Protein AF-A0A930ALS5-F1 (afdb_monomer)

Solvent-accessible surface area (backbone atoms only — not comparable to full-atom values): 10266 Å² total; per-residue (Å²): 134,61,68,72,41,49,46,31,27,54,23,44,47,47,52,48,48,56,40,46,76,70,71,42,51,75,45,57,48,46,14,45,55,54,40,23,50,35,64,76,69,65,53,57,64,45,41,60,67,54,50,43,52,51,41,27,66,51,41,64,49,70,87,68,53,58,69,57,52,52,56,10,53,65,70,51,72,38,56,47,83,56,98,88,28,41,32,49,47,88,79,53,71,75,78,65,56,48,55,52,37,51,52,44,51,52,38,30,52,54,46,53,49,55,51,52,48,47,52,47,54,50,23,64,73,72,73,48,83,73,50,72,67,52,51,49,51,44,44,51,35,45,47,26,61,49,61,76,41,94,65,96,42,96,45,44,65,58,46,50,53,45,58,62,69,29,72,95,39,73,70,37,55,51,52,50,54,44,34,54,43,41,72,77,76,111

Mean predicted aligned error: 9.51 Å

Foldseek 3Di:
DDLLLLLLQLLLLLQLVVCVVVVDDPLLSLLLVLLLLCLVVVPFKDALVRSQVSCCSRHVPPDDDSVSSVSSVVVNVQWDDDPRITGGNPPSNPDDSVVSNVSSVVSSVLSVVLLVVLQVQVCVVVVHHDDPVRSSLSSVLLSCVLLVHDDPGPCVVSSVVSLVVCPPHPSNVVSVSSSVSNVVPD

Sequence (186 aa):
MDVKQETQKIAAVVLFKDLHAKQMDVYDVLAAFISGVIVKKGIIRFTTVDMGKNLEEFFGFDSIPQNVIKNAIKRTDITYYKDGYYNVKRDSVSCESSSIGYSLEEEIAKNDKIINNACRFIEEKWGEKLTATEREEITRSFCSFLLDSKCESKYIAEVASYIISLEGTEDQKRIEEITEGVYQYA

Radius of gyration: 18.26 Å; Cα contacts (8 Å, |Δi|>4): 194; chains: 1; bounding box: 46×31×52 Å

Nearest PDB structures (foldseek):
  5zuz-assembly1_A  TM=6.438E-01  e=3.808E-01  Bacillus subtilis subsp. subtilis str. 168
  4mxa-assembly1_A  TM=2.263E-01  e=1.121E+00  Neospora caninum Liverpool
  1sqg-assembly1_A  TM=2.474E-01  e=6.241E+00  Escherichia coli

pLDDT: mean 78.99, std 12.52, range [43.34, 95.69]

Structure (mmCIF, N/CA/C/O backbone):
data_AF-A0A930ALS5-F1
#
_entry.id   AF-A0A930ALS5-F1
#
loop_
_atom_site.group_PDB
_atom_site.id
_atom_site.type_symbol
_atom_site.label_atom_id
_atom_site.label_alt_id
_atom_site.label_comp_id
_atom_site.label_asym_id
_atom_site.label_entity_id
_atom_site.label_seq_id
_atom_site.pdbx_PDB_ins_code
_atom_site.Cartn_x
_atom_site.Cartn_y
_atom_site.Cartn_z
_atom_site.occupancy
_atom_site.B_iso_or_equiv
_atom_site.auth_seq_id
_atom_site.auth_comp_id
_atom_site.auth_asym_id
_atom_site.auth_atom_id
_atom_site.pdbx_PDB_model_num
ATOM 1 N N . MET A 1 1 ? -9.846 -10.602 -2.015 1.00 47.22 1 MET A N 1
ATOM 2 C CA . MET A 1 1 ? -8.743 -9.623 -2.016 1.00 47.22 1 MET A CA 1
ATOM 3 C C . MET A 1 1 ? -8.038 -9.767 -0.678 1.00 47.22 1 MET A C 1
ATOM 5 O O . MET A 1 1 ? -8.737 -9.927 0.317 1.00 47.22 1 MET A O 1
ATOM 9 N N . ASP A 1 2 ? -6.711 -9.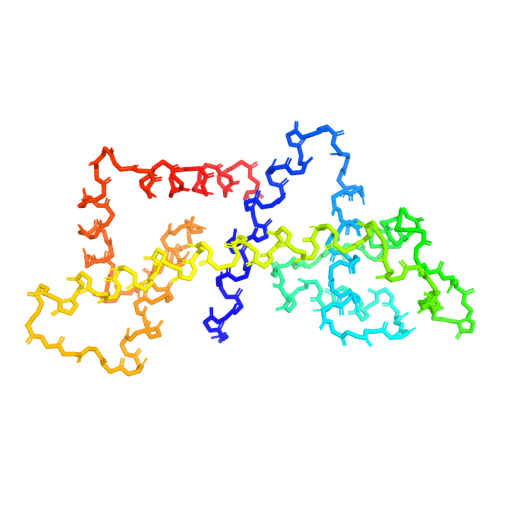871 -0.666 1.00 59.97 2 ASP A N 1
ATOM 10 C CA . ASP A 1 2 ? -5.930 -10.061 0.566 1.00 59.97 2 ASP A CA 1
ATOM 11 C C . ASP A 1 2 ? -5.840 -8.721 1.318 1.00 59.97 2 ASP A C 1
ATOM 13 O O . ASP A 1 2 ? -5.572 -7.693 0.699 1.00 59.97 2 ASP A O 1
ATOM 17 N N . VAL A 1 3 ? -6.059 -8.716 2.636 1.00 62.19 3 VAL A N 1
ATOM 18 C CA . VAL A 1 3 ? -5.981 -7.519 3.497 1.00 62.19 3 VAL A CA 1
ATOM 19 C C . VAL A 1 3 ? -4.638 -6.802 3.336 1.00 62.19 3 VAL A C 1
ATOM 21 O O . VAL A 1 3 ? -4.565 -5.574 3.331 1.00 62.19 3 VAL A O 1
ATOM 24 N N . LYS A 1 4 ? -3.575 -7.573 3.102 1.00 65.94 4 LYS A N 1
ATOM 25 C CA . LYS A 1 4 ? -2.237 -7.047 2.837 1.00 65.94 4 LYS A CA 1
ATOM 26 C C . LYS A 1 4 ? -2.160 -6.200 1.563 1.00 65.94 4 LYS A C 1
ATOM 28 O O . LYS A 1 4 ? -1.373 -5.263 1.503 1.00 65.94 4 LYS A O 1
ATOM 33 N N . GLN A 1 5 ? -2.965 -6.510 0.547 1.00 67.56 5 GLN A N 1
ATOM 34 C CA . GLN A 1 5 ? -3.015 -5.727 -0.691 1.00 67.56 5 GLN A CA 1
ATOM 35 C C . GLN A 1 5 ? -3.707 -4.379 -0.467 1.00 67.56 5 GLN A C 1
ATOM 37 O O . GLN A 1 5 ? -3.348 -3.392 -1.098 1.00 67.56 5 GLN A O 1
ATOM 42 N N . GLU A 1 6 ? -4.678 -4.300 0.441 1.00 69.38 6 GLU A N 1
ATOM 43 C CA . GLU A 1 6 ? -5.389 -3.050 0.728 1.00 69.38 6 GLU A CA 1
ATOM 44 C C . GLU A 1 6 ? -4.518 -2.051 1.493 1.00 69.38 6 GLU A C 1
ATOM 46 O O . GLU A 1 6 ? -4.475 -0.873 1.136 1.00 69.38 6 GLU A O 1
ATOM 51 N N . THR A 1 7 ? -3.744 -2.513 2.479 1.00 67.38 7 THR A N 1
ATOM 52 C CA . THR A 1 7 ? -2.810 -1.638 3.208 1.00 67.38 7 THR A CA 1
ATOM 53 C C . THR A 1 7 ? -1.661 -1.154 2.322 1.00 67.38 7 THR A C 1
ATOM 55 O O . THR A 1 7 ? -1.216 -0.007 2.448 1.00 67.38 7 THR A O 1
ATOM 58 N N . GLN A 1 8 ? -1.240 -1.983 1.360 1.00 72.38 8 GLN A N 1
ATOM 59 C CA . GLN A 1 8 ? -0.273 -1.620 0.323 1.00 72.38 8 GLN A CA 1
ATOM 60 C C . GLN A 1 8 ? -0.805 -0.564 -0.649 1.00 72.38 8 GLN A C 1
ATOM 62 O O . GLN A 1 8 ? -0.063 0.357 -0.990 1.00 72.38 8 GLN A O 1
ATOM 67 N N . LYS A 1 9 ? -2.078 -0.644 -1.057 1.00 72.44 9 LYS A N 1
ATOM 68 C CA . LYS A 1 9 ? -2.714 0.382 -1.903 1.00 72.44 9 LYS A CA 1
ATOM 69 C C . LYS A 1 9 ? -2.683 1.753 -1.233 1.00 72.44 9 LYS A C 1
ATOM 71 O O . LYS A 1 9 ? -2.270 2.728 -1.850 1.00 72.44 9 LYS A O 1
ATOM 76 N N . ILE A 1 10 ? -3.034 1.822 0.050 1.00 71.06 10 ILE A N 1
ATOM 77 C CA . ILE A 1 10 ? -3.013 3.082 0.809 1.00 71.06 10 ILE A CA 1
ATOM 78 C C . ILE A 1 10 ? -1.584 3.625 0.922 1.00 71.06 10 ILE A C 1
ATOM 80 O O . ILE A 1 10 ? -1.355 4.812 0.708 1.00 71.06 10 ILE A O 1
ATOM 84 N N . ALA A 1 11 ? -0.603 2.759 1.199 1.00 70.50 11 ALA A N 1
ATOM 85 C CA . ALA A 1 11 ? 0.804 3.159 1.255 1.00 70.50 11 ALA A CA 1
ATOM 86 C C . ALA A 1 11 ? 1.298 3.698 -0.097 1.00 70.50 11 ALA A C 1
ATOM 88 O O . ALA A 1 11 ? 2.034 4.682 -0.140 1.00 70.50 11 ALA A O 1
ATOM 89 N N . ALA A 1 12 ? 0.855 3.093 -1.203 1.00 70.56 12 ALA A N 1
ATOM 90 C CA . ALA A 1 12 ? 1.173 3.557 -2.545 1.00 70.56 12 ALA A CA 1
ATOM 91 C C . ALA A 1 12 ? 0.572 4.934 -2.846 1.00 70.56 12 ALA A C 1
ATOM 93 O O . ALA A 1 12 ? 1.257 5.755 -3.447 1.00 70.56 12 ALA A O 1
ATOM 94 N N . VAL A 1 13 ? -0.655 5.220 -2.396 1.00 72.88 13 VAL A N 1
ATOM 95 C CA . VAL A 1 13 ? -1.285 6.543 -2.560 1.00 72.88 13 VAL A CA 1
ATOM 96 C C . VAL A 1 13 ? -0.497 7.629 -1.821 1.00 72.88 13 VAL A C 1
ATOM 98 O O . VAL A 1 13 ? -0.182 8.664 -2.409 1.00 72.88 13 VAL A O 1
ATOM 101 N N . VAL A 1 14 ? -0.118 7.385 -0.561 1.00 68.88 14 VAL A N 1
ATOM 102 C CA . VAL A 1 14 ? 0.686 8.337 0.230 1.00 68.88 14 VAL A CA 1
ATOM 103 C C . VAL A 1 14 ? 2.040 8.582 -0.430 1.00 68.88 14 VAL A C 1
ATOM 105 O O . VAL A 1 14 ? 2.425 9.724 -0.671 1.00 68.88 14 VAL A O 1
ATOM 108 N N . LEU A 1 15 ? 2.731 7.506 -0.809 1.00 70.75 15 LEU A N 1
ATOM 109 C CA . LEU A 1 15 ? 4.032 7.600 -1.459 1.00 70.75 15 LEU A CA 1
ATOM 110 C C . LEU A 1 15 ? 3.944 8.303 -2.822 1.00 70.75 15 LEU A C 1
ATOM 112 O O . LEU A 1 15 ? 4.832 9.073 -3.177 1.00 70.75 15 LEU A O 1
ATOM 116 N N . PHE A 1 16 ? 2.869 8.081 -3.580 1.00 70.19 16 PHE A N 1
ATOM 117 C CA . PHE A 1 16 ? 2.620 8.786 -4.835 1.00 70.19 16 PHE A CA 1
ATOM 118 C C . PHE A 1 16 ? 2.485 10.300 -4.607 1.00 70.19 16 PHE A C 1
ATOM 120 O O . PHE A 1 16 ? 3.132 11.072 -5.316 1.00 70.19 16 PHE A O 1
ATOM 127 N N . LYS A 1 17 ? 1.723 10.727 -3.587 1.00 69.69 17 LYS A N 1
ATOM 128 C CA . LYS A 1 17 ? 1.580 12.144 -3.197 1.00 69.69 17 LYS A CA 1
ATOM 129 C C . LYS A 1 17 ? 2.932 12.754 -2.817 1.00 69.69 17 LYS A C 1
ATOM 131 O O . LYS A 1 17 ? 3.282 13.815 -3.333 1.00 69.69 17 LYS A O 1
ATOM 136 N N . ASP A 1 18 ? 3.716 12.062 -1.993 1.00 67.62 18 ASP A N 1
ATOM 137 C CA . ASP A 1 18 ? 5.038 12.521 -1.548 1.00 67.62 18 ASP A CA 1
ATOM 138 C C . ASP A 1 18 ? 6.038 12.658 -2.700 1.00 67.62 18 ASP A C 1
ATOM 140 O O . ASP A 1 18 ? 6.829 13.603 -2.741 1.00 67.62 18 ASP A O 1
ATOM 144 N N . LEU A 1 19 ? 6.022 11.719 -3.650 1.00 66.75 19 LEU A N 1
ATOM 145 C CA . LEU A 1 19 ? 6.895 11.765 -4.821 1.00 66.75 19 LEU A CA 1
ATOM 146 C C . LEU A 1 19 ? 6.452 12.859 -5.802 1.00 66.75 19 LEU A C 1
ATOM 148 O O . LEU A 1 19 ? 7.296 13.588 -6.322 1.00 66.75 19 LEU A O 1
ATOM 152 N N . HIS A 1 20 ? 5.147 13.045 -6.003 1.00 62.97 20 HIS A N 1
ATOM 153 C CA . HIS A 1 20 ? 4.623 14.116 -6.851 1.00 62.97 20 HIS A CA 1
ATOM 154 C C . HIS A 1 20 ? 4.897 15.512 -6.258 1.00 62.97 20 HIS A C 1
ATOM 156 O O . HIS A 1 20 ? 5.309 16.426 -6.974 1.00 62.97 20 HIS A O 1
ATOM 162 N N . ALA A 1 21 ? 4.780 15.673 -4.933 1.00 62.41 21 ALA A N 1
ATOM 163 C CA . ALA A 1 21 ? 5.128 16.911 -4.227 1.00 62.41 21 ALA A CA 1
ATOM 164 C C . ALA A 1 21 ? 6.613 17.298 -4.384 1.00 62.41 21 ALA A C 1
ATOM 166 O O . ALA A 1 21 ? 6.958 18.479 -4.335 1.00 62.41 21 ALA A O 1
ATOM 167 N N . LYS A 1 22 ? 7.491 16.320 -4.649 1.00 62.69 22 LYS A N 1
ATOM 168 C CA . LYS A 1 22 ? 8.915 16.529 -4.965 1.00 62.69 22 LYS A CA 1
ATOM 169 C C . LYS A 1 22 ? 9.175 16.949 -6.424 1.00 62.69 22 LYS A C 1
ATOM 171 O O . LYS A 1 22 ? 10.329 16.957 -6.838 1.00 62.69 22 LYS A O 1
ATOM 176 N N . GLN A 1 23 ? 8.142 17.326 -7.189 1.00 58.00 23 GLN A N 1
ATOM 177 C CA . GLN A 1 23 ? 8.211 17.705 -8.614 1.00 58.00 23 GLN A CA 1
ATOM 178 C C . GLN A 1 23 ? 8.703 16.589 -9.551 1.00 58.00 23 GLN A C 1
ATOM 180 O O . GLN A 1 23 ? 9.167 16.865 -10.658 1.00 58.00 23 GLN A O 1
ATOM 185 N N . MET A 1 24 ? 8.603 15.327 -9.134 1.00 63.78 24 MET A N 1
ATOM 186 C CA . MET A 1 24 ? 8.857 14.198 -10.025 1.00 63.78 24 MET A CA 1
ATOM 187 C C . MET A 1 24 ? 7.715 14.071 -11.032 1.00 63.78 24 MET A C 1
ATOM 189 O O . MET A 1 24 ? 6.544 14.134 -10.651 1.00 63.78 24 MET A O 1
ATOM 193 N N . ASP A 1 25 ? 8.035 13.873 -12.313 1.00 70.19 25 ASP A N 1
ATOM 194 C CA . ASP A 1 25 ? 6.989 13.619 -13.297 1.00 70.19 25 ASP A CA 1
ATOM 195 C C . ASP A 1 25 ? 6.411 12.201 -13.128 1.00 70.19 25 ASP A C 1
ATOM 197 O O . ASP A 1 25 ? 6.989 11.328 -12.474 1.00 70.19 25 ASP A O 1
ATOM 201 N N . VAL A 1 26 ? 5.246 11.949 -13.729 1.00 69.69 26 VAL A N 1
ATOM 202 C CA . VAL A 1 26 ? 4.513 10.677 -13.592 1.00 69.69 26 VAL A CA 1
ATOM 203 C C . VAL A 1 26 ? 5.370 9.450 -13.951 1.00 69.69 26 VAL A C 1
ATOM 205 O O . VAL A 1 26 ? 5.165 8.369 -13.397 1.00 69.69 26 VAL A O 1
ATOM 208 N N . TYR A 1 27 ? 6.352 9.582 -14.847 1.00 78.00 27 TYR A N 1
ATOM 209 C CA . TYR A 1 27 ? 7.239 8.477 -15.211 1.00 78.00 27 TYR A CA 1
ATOM 210 C C . TYR A 1 27 ? 8.347 8.250 -14.189 1.00 78.00 27 TYR A C 1
ATOM 212 O O . TYR A 1 27 ? 8.740 7.100 -14.006 1.00 78.00 27 TYR A O 1
ATOM 220 N N . ASP A 1 28 ? 8.846 9.300 -13.539 1.00 74.25 28 ASP A N 1
ATOM 221 C CA . ASP A 1 28 ? 9.812 9.177 -12.443 1.00 74.25 28 ASP A CA 1
ATOM 222 C C . ASP A 1 28 ? 9.157 8.507 -11.232 1.00 74.25 28 ASP A C 1
ATOM 224 O O . ASP A 1 28 ? 9.721 7.587 -10.635 1.00 74.25 28 ASP A O 1
ATOM 228 N N . VAL A 1 29 ? 7.913 8.892 -10.932 1.00 75.88 29 VAL A N 1
ATOM 229 C CA . VAL A 1 29 ? 7.099 8.240 -9.900 1.00 75.88 29 VAL A CA 1
ATOM 230 C C . VAL A 1 29 ? 6.875 6.768 -10.253 1.00 75.88 29 VAL A C 1
ATOM 232 O O . VAL A 1 29 ? 7.156 5.881 -9.450 1.00 75.88 29 VAL A O 1
ATOM 235 N N . LEU A 1 30 ? 6.449 6.466 -11.482 1.00 82.94 30 LEU A N 1
ATOM 236 C CA . LEU A 1 30 ? 6.232 5.080 -11.901 1.00 82.94 30 LEU A CA 1
ATOM 237 C C . LEU A 1 30 ? 7.535 4.256 -11.921 1.00 82.94 30 LEU A C 1
ATOM 239 O O . LEU A 1 30 ? 7.521 3.073 -11.583 1.00 82.94 30 LEU A O 1
ATOM 243 N N . ALA A 1 31 ? 8.672 4.861 -12.269 1.00 85.25 31 ALA A N 1
ATOM 244 C CA . ALA A 1 31 ? 9.983 4.215 -12.219 1.00 85.25 31 ALA A CA 1
ATOM 245 C C . ALA A 1 31 ? 10.377 3.835 -10.783 1.00 85.25 31 ALA A C 1
ATOM 247 O O . ALA A 1 31 ? 10.929 2.753 -10.555 1.00 85.25 31 ALA A O 1
ATOM 248 N N . ALA A 1 32 ? 10.036 4.682 -9.812 1.00 78.50 32 ALA A N 1
ATOM 249 C CA . ALA A 1 32 ? 10.228 4.407 -8.396 1.00 78.50 32 ALA A CA 1
ATOM 250 C C . ALA A 1 32 ? 9.436 3.160 -7.952 1.00 78.50 32 ALA A C 1
ATOM 252 O O . ALA A 1 32 ? 10.016 2.222 -7.398 1.00 78.50 32 ALA A O 1
ATOM 253 N N . PHE A 1 33 ? 8.144 3.084 -8.290 1.00 83.31 33 PHE A N 1
ATOM 254 C CA . PHE A 1 33 ? 7.301 1.918 -7.988 1.00 83.31 33 PHE A CA 1
ATOM 255 C C . PHE A 1 33 ? 7.792 0.630 -8.664 1.00 83.31 33 PHE A C 1
ATOM 257 O O . PHE A 1 33 ? 7.862 -0.422 -8.024 1.00 83.31 33 PHE A O 1
ATOM 264 N N . ILE A 1 34 ? 8.188 0.704 -9.939 1.00 88.38 34 ILE A N 1
ATOM 265 C CA . ILE A 1 34 ? 8.750 -0.436 -10.683 1.00 88.38 34 ILE A CA 1
ATOM 266 C C . ILE A 1 34 ? 10.024 -0.953 -10.006 1.00 88.38 34 ILE A C 1
ATOM 268 O O . ILE A 1 34 ? 10.198 -2.163 -9.848 1.00 88.38 34 ILE A O 1
ATOM 272 N N . SER A 1 35 ? 10.900 -0.045 -9.574 1.00 85.25 35 SER A N 1
ATOM 273 C CA . SER A 1 35 ? 12.130 -0.402 -8.863 1.00 85.25 35 SER A CA 1
ATOM 274 C C . SER A 1 35 ? 11.822 -1.102 -7.538 1.00 85.25 35 SER A C 1
ATOM 276 O O . SER A 1 35 ? 12.379 -2.167 -7.268 1.00 85.25 35 SER A O 1
ATOM 278 N N . GLY A 1 36 ? 10.870 -0.575 -6.761 1.00 79.81 36 GLY A N 1
ATOM 279 C CA . GLY A 1 36 ? 10.416 -1.194 -5.514 1.00 79.81 36 GLY A CA 1
ATOM 280 C C . GLY A 1 36 ? 9.890 -2.620 -5.710 1.00 79.81 36 GLY A C 1
ATOM 281 O O . GLY A 1 36 ? 10.285 -3.530 -4.982 1.00 79.81 36 GLY A O 1
ATOM 282 N N . VAL A 1 37 ? 9.071 -2.849 -6.742 1.00 85.38 37 VAL A N 1
ATOM 283 C CA . VAL A 1 37 ? 8.557 -4.187 -7.093 1.00 85.38 37 VAL A CA 1
ATOM 284 C C . VAL A 1 37 ? 9.687 -5.151 -7.435 1.00 85.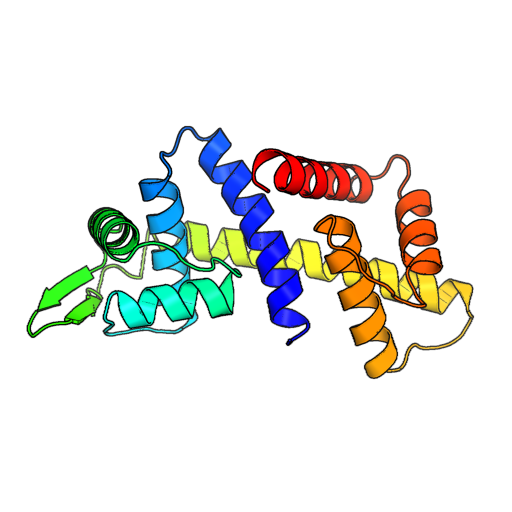38 37 VAL A C 1
ATOM 286 O O . VAL A 1 37 ? 9.694 -6.280 -6.942 1.00 85.38 37 VAL A O 1
ATOM 289 N N . ILE A 1 38 ? 10.650 -4.717 -8.254 1.00 87.25 38 ILE A N 1
ATOM 290 C CA . ILE A 1 38 ? 11.790 -5.546 -8.665 1.00 87.25 38 ILE A CA 1
ATOM 291 C C . ILE A 1 38 ? 12.584 -6.017 -7.447 1.00 87.25 38 ILE A C 1
ATOM 293 O O . ILE A 1 38 ? 12.851 -7.214 -7.324 1.00 87.25 38 ILE A O 1
ATOM 297 N N . VAL A 1 39 ? 12.915 -5.095 -6.539 1.00 81.31 39 VAL A N 1
ATOM 298 C CA . VAL A 1 39 ? 13.667 -5.395 -5.314 1.00 81.31 39 VAL A CA 1
ATOM 299 C C . VAL A 1 39 ? 12.864 -6.330 -4.414 1.00 81.31 39 VAL A C 1
ATOM 301 O O . VAL A 1 39 ? 13.362 -7.379 -4.008 1.00 81.31 39 VAL A O 1
ATOM 304 N N . LYS A 1 40 ? 11.598 -5.997 -4.147 1.00 77.88 40 LYS A N 1
ATOM 305 C CA . LYS A 1 40 ? 10.771 -6.718 -3.175 1.00 77.88 40 LYS A CA 1
ATOM 306 C C . LYS A 1 40 ? 10.437 -8.143 -3.609 1.00 77.88 40 LYS A C 1
ATOM 308 O O . LYS A 1 40 ? 10.433 -9.048 -2.778 1.00 77.88 40 LYS A O 1
ATOM 313 N N . LYS A 1 41 ? 10.152 -8.349 -4.898 1.00 83.62 41 LYS A N 1
ATOM 314 C CA . LYS A 1 41 ? 9.846 -9.672 -5.467 1.00 83.62 41 LYS A CA 1
ATOM 315 C C . LYS A 1 41 ? 11.098 -10.428 -5.931 1.00 83.62 41 LYS A C 1
ATOM 317 O O . LYS A 1 41 ? 10.972 -11.562 -6.382 1.00 83.62 41 LYS A O 1
ATOM 322 N N . GLY A 1 42 ? 12.290 -9.829 -5.836 1.00 84.94 42 GLY A N 1
ATOM 323 C CA . GLY A 1 42 ? 13.533 -10.437 -6.319 1.00 84.94 42 GLY A CA 1
ATOM 324 C C . GLY A 1 42 ? 13.486 -10.761 -7.817 1.00 84.94 42 GLY A C 1
ATOM 325 O O . GLY A 1 42 ? 13.964 -11.811 -8.246 1.00 84.94 42 GLY A O 1
ATOM 326 N N . ILE A 1 43 ? 12.852 -9.898 -8.617 1.00 89.62 43 ILE A N 1
ATOM 327 C CA . ILE A 1 43 ? 12.648 -10.137 -10.050 1.00 89.62 43 ILE A CA 1
ATOM 328 C C . ILE A 1 43 ? 13.991 -10.021 -10.769 1.00 89.62 43 ILE A C 1
ATOM 330 O O . ILE A 1 43 ? 14.661 -8.999 -10.686 1.00 89.62 43 ILE A O 1
ATOM 334 N N . ILE A 1 44 ? 14.368 -11.050 -11.527 1.00 90.69 44 ILE A N 1
ATOM 335 C CA . ILE A 1 44 ? 15.628 -11.065 -12.294 1.00 90.69 44 ILE A CA 1
ATOM 336 C C . ILE A 1 44 ? 15.386 -10.689 -13.763 1.00 90.69 44 ILE A C 1
ATOM 338 O O . ILE A 1 44 ? 16.244 -10.086 -14.412 1.00 90.69 44 ILE A O 1
ATOM 342 N N . ARG A 1 45 ? 14.207 -11.028 -14.297 1.00 93.56 45 ARG A N 1
ATOM 343 C CA . ARG A 1 45 ? 13.775 -10.675 -15.653 1.00 93.56 45 ARG A CA 1
ATOM 344 C C . ARG A 1 45 ? 12.254 -10.565 -15.747 1.00 93.56 45 ARG A C 1
ATOM 346 O O . ARG A 1 45 ? 11.562 -11.282 -15.030 1.00 93.56 45 ARG A O 1
ATOM 353 N N . PHE A 1 46 ? 11.744 -9.718 -16.639 1.00 95.56 46 PHE A N 1
ATOM 354 C CA . PHE A 1 46 ? 10.305 -9.493 -16.819 1.00 95.56 46 PHE A CA 1
ATOM 355 C C . PHE A 1 46 ? 9.963 -8.905 -18.198 1.00 95.56 46 PHE A C 1
ATOM 357 O O . PHE A 1 46 ? 10.818 -8.345 -18.886 1.00 95.56 46 PHE A O 1
ATOM 364 N N . THR A 1 47 ? 8.700 -9.011 -18.605 1.00 95.69 47 THR A N 1
ATOM 365 C CA . THR A 1 47 ? 8.110 -8.248 -19.716 1.00 95.69 47 THR A CA 1
ATOM 366 C C . THR A 1 47 ? 7.309 -7.055 -19.186 1.00 95.69 47 THR A C 1
ATOM 368 O O . THR A 1 47 ? 6.976 -6.987 -18.004 1.00 95.69 47 THR A O 1
ATOM 371 N N . THR A 1 48 ? 6.943 -6.103 -20.047 1.00 93.19 48 THR A N 1
ATOM 372 C CA . THR A 1 48 ? 6.066 -4.990 -19.634 1.00 93.19 48 THR A CA 1
ATOM 373 C C . THR A 1 48 ? 4.678 -5.469 -19.191 1.00 93.19 48 THR A C 1
ATOM 375 O O . THR A 1 48 ? 4.072 -4.849 -18.319 1.00 93.19 48 THR A O 1
ATOM 378 N N . VAL A 1 49 ? 4.200 -6.598 -19.730 1.00 92.69 49 VAL A N 1
ATOM 379 C CA . VAL A 1 49 ? 2.941 -7.232 -19.310 1.00 92.69 49 VAL A CA 1
ATOM 380 C C . VAL A 1 49 ? 3.075 -7.784 -17.897 1.00 92.69 49 VAL A C 1
ATOM 382 O O . VAL A 1 49 ? 2.208 -7.529 -17.065 1.00 92.69 49 VAL A O 1
ATOM 385 N N . ASP A 1 50 ? 4.180 -8.476 -17.607 1.00 94.38 50 ASP A N 1
ATOM 386 C CA . ASP A 1 50 ? 4.460 -8.969 -16.258 1.00 94.38 50 ASP A CA 1
ATOM 387 C C . ASP A 1 50 ? 4.528 -7.800 -15.278 1.00 94.38 50 ASP A C 1
ATOM 389 O O . ASP A 1 50 ? 3.898 -7.843 -14.227 1.00 94.38 50 ASP A O 1
ATOM 393 N N . MET A 1 51 ? 5.245 -6.726 -15.623 1.00 94.00 51 MET A N 1
ATOM 394 C CA . MET A 1 51 ? 5.363 -5.562 -14.744 1.00 94.00 51 MET A CA 1
ATOM 395 C C . MET A 1 51 ? 4.009 -4.894 -14.484 1.00 94.00 51 MET A C 1
ATOM 397 O O . MET A 1 51 ? 3.723 -4.563 -13.341 1.00 94.00 51 MET A O 1
ATOM 401 N N . GLY A 1 52 ? 3.155 -4.763 -15.505 1.00 89.38 52 GLY A N 1
ATOM 402 C CA . GLY A 1 52 ? 1.791 -4.251 -15.334 1.00 89.38 52 GLY A CA 1
ATOM 403 C C . GLY A 1 52 ? 0.998 -5.059 -14.308 1.00 89.38 52 GLY A C 1
ATOM 404 O 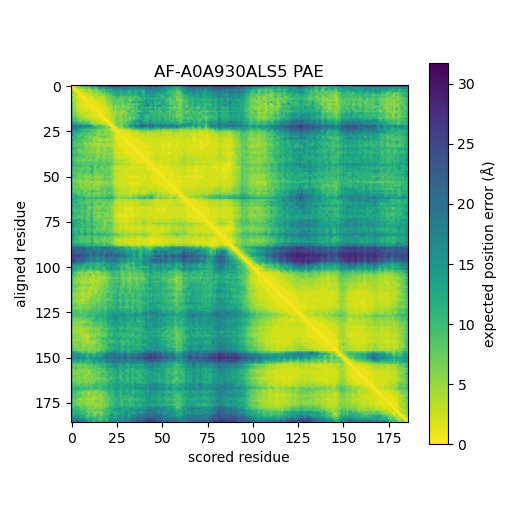O . GLY A 1 52 ? 0.482 -4.487 -13.356 1.00 89.38 52 GLY A O 1
ATOM 405 N N . LYS A 1 53 ? 1.013 -6.392 -14.427 1.00 89.44 53 LYS A N 1
ATOM 406 C CA . LYS A 1 53 ? 0.371 -7.278 -13.443 1.00 89.44 53 LYS A CA 1
ATOM 407 C C . LYS A 1 53 ? 0.974 -7.141 -12.051 1.00 89.44 53 LYS A C 1
ATOM 409 O O . LYS A 1 53 ? 0.254 -7.154 -11.066 1.00 89.44 53 LYS A O 1
ATOM 414 N N . ASN A 1 54 ? 2.295 -7.004 -11.947 1.00 89.56 54 ASN A N 1
ATOM 415 C CA . ASN A 1 54 ? 2.937 -6.835 -10.648 1.00 89.56 54 ASN A CA 1
ATOM 416 C C . ASN A 1 54 ? 2.537 -5.514 -9.975 1.00 89.56 54 ASN A C 1
ATOM 418 O O . ASN A 1 54 ? 2.359 -5.507 -8.762 1.00 89.56 54 ASN A O 1
ATOM 422 N N . LEU A 1 55 ? 2.408 -4.426 -10.740 1.00 86.12 55 LEU A N 1
ATOM 423 C CA . LEU A 1 55 ? 1.963 -3.121 -10.242 1.00 86.12 55 LEU A CA 1
ATOM 424 C C . LEU A 1 55 ? 0.487 -3.149 -9.819 1.00 86.12 55 LEU A C 1
ATOM 426 O O . LEU A 1 55 ? 0.146 -2.606 -8.774 1.00 86.12 55 LEU A O 1
ATOM 430 N N . GLU A 1 56 ? -0.367 -3.829 -10.580 1.00 83.12 56 GLU A N 1
ATOM 431 C CA . GLU A 1 56 ? -1.760 -4.106 -10.208 1.00 83.12 56 GLU A CA 1
ATOM 432 C C . GLU A 1 56 ? -1.836 -4.930 -8.910 1.00 83.12 56 GLU A C 1
ATOM 434 O O . GLU A 1 56 ? -2.473 -4.523 -7.941 1.00 83.12 56 GLU A O 1
ATOM 439 N N . GLU A 1 57 ? -1.106 -6.044 -8.827 1.00 81.94 57 GLU A N 1
ATOM 440 C CA . GLU A 1 57 ? -1.114 -6.923 -7.652 1.00 81.94 57 GLU A CA 1
ATOM 441 C C . GLU A 1 57 ? -0.577 -6.258 -6.377 1.00 81.94 57 GLU A C 1
ATOM 443 O O . GLU A 1 57 ? -1.056 -6.576 -5.288 1.00 81.94 57 GLU A O 1
ATOM 448 N N . PHE A 1 58 ? 0.450 -5.406 -6.492 1.00 74.69 58 PHE A N 1
ATOM 449 C CA . PHE A 1 58 ? 1.110 -4.779 -5.337 1.00 74.69 58 PHE A CA 1
ATOM 450 C C . PHE A 1 58 ? 0.489 -3.444 -4.946 1.00 74.69 58 PHE A C 1
ATOM 452 O O . PHE A 1 58 ? 0.473 -3.113 -3.766 1.00 74.69 58 PHE A O 1
ATOM 459 N N . PHE A 1 59 ? 0.018 -2.663 -5.917 1.00 73.19 59 PHE A N 1
ATOM 460 C CA . PHE A 1 59 ? -0.392 -1.275 -5.694 1.00 73.19 59 PHE A CA 1
ATOM 461 C C . PHE A 1 59 ? -1.804 -0.970 -6.181 1.00 73.19 59 PHE A C 1
ATOM 463 O O . PHE A 1 59 ? -2.285 0.135 -5.957 1.00 73.19 59 PHE A O 1
ATOM 470 N N . GLY A 1 60 ? -2.486 -1.914 -6.834 1.00 70.94 60 GLY A N 1
ATOM 471 C CA . GLY A 1 60 ? -3.798 -1.673 -7.436 1.00 70.94 60 GLY A CA 1
ATOM 472 C C . GLY A 1 60 ? -3.761 -0.721 -8.626 1.00 70.94 60 GLY A C 1
ATOM 473 O O . GLY A 1 60 ? -4.770 -0.086 -8.917 1.00 70.94 60 GLY A O 1
ATOM 474 N N . PHE A 1 61 ? -2.602 -0.560 -9.274 1.00 77.00 61 PHE A N 1
ATOM 475 C CA . PHE A 1 61 ? -2.498 0.264 -10.472 1.00 77.00 61 PHE A CA 1
ATOM 476 C C . PHE A 1 61 ? -3.065 -0.476 -11.680 1.00 77.00 61 PHE A C 1
ATOM 478 O O . PHE A 1 61 ? -2.339 -1.107 -12.454 1.00 77.00 61 PHE A O 1
ATOM 485 N N . ASP A 1 62 ? -4.377 -0.378 -11.838 1.00 73.94 62 ASP A N 1
ATOM 4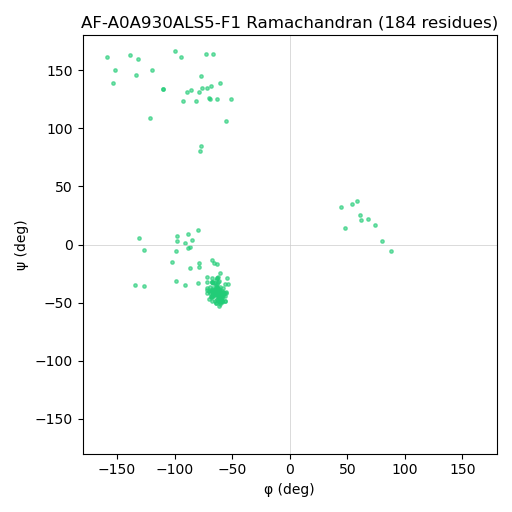86 C CA . ASP A 1 62 ? -5.085 -1.057 -12.908 1.00 73.94 62 ASP A CA 1
ATOM 487 C C . ASP A 1 62 ? -4.887 -0.328 -14.245 1.00 73.94 62 ASP A C 1
ATOM 489 O O . ASP A 1 62 ? -4.838 0.900 -14.334 1.00 73.94 62 ASP A O 1
ATOM 493 N N . SER A 1 63 ? -4.815 -1.101 -15.329 1.00 75.69 63 SER A N 1
ATOM 494 C CA . SER A 1 63 ? -4.896 -0.588 -16.706 1.00 75.69 63 SER A CA 1
ATOM 495 C C . SER A 1 63 ? -3.806 0.412 -17.143 1.00 75.69 63 SER A C 1
ATOM 497 O O . SER A 1 63 ? -4.022 1.163 -18.099 1.00 75.69 63 SER A O 1
ATOM 499 N N . ILE A 1 64 ? -2.605 0.404 -16.540 1.00 81.88 64 ILE A N 1
ATOM 500 C CA . ILE A 1 64 ? -1.494 1.241 -17.035 1.00 81.88 64 ILE A CA 1
ATOM 501 C C . ILE A 1 64 ? -1.105 0.807 -18.466 1.00 81.88 64 ILE A C 1
ATOM 503 O O . ILE A 1 64 ? -0.729 -0.352 -18.689 1.00 81.88 64 ILE A O 1
ATOM 507 N N . PRO A 1 65 ? -1.097 1.724 -19.456 1.00 85.69 65 PRO A N 1
ATOM 508 C CA . PRO A 1 65 ? -0.695 1.390 -20.815 1.00 85.69 65 PRO A CA 1
ATOM 509 C C . PRO A 1 65 ? 0.751 0.883 -20.893 1.00 85.69 65 PRO A C 1
ATOM 511 O O . PRO A 1 65 ? 1.678 1.465 -20.330 1.00 85.69 65 PRO A O 1
ATOM 514 N N . GLN A 1 66 ? 0.978 -0.153 -21.701 1.00 86.88 66 GLN A N 1
ATOM 515 C CA . GLN A 1 66 ? 2.290 -0.799 -21.854 1.00 86.88 66 GLN A CA 1
ATOM 516 C C . GLN A 1 66 ? 3.408 0.173 -22.274 1.00 86.88 66 GLN A C 1
ATOM 518 O O . GLN A 1 66 ? 4.549 0.048 -21.829 1.00 86.88 66 GLN A O 1
ATOM 523 N N . ASN A 1 67 ? 3.084 1.181 -23.090 1.00 86.56 67 ASN A N 1
ATOM 524 C CA . ASN A 1 67 ? 4.036 2.220 -23.493 1.00 86.56 67 ASN A CA 1
ATOM 525 C C . ASN A 1 67 ? 4.449 3.134 -22.329 1.00 86.56 67 ASN A C 1
ATOM 527 O O . ASN A 1 67 ? 5.595 3.578 -22.287 1.00 86.56 67 ASN A O 1
ATOM 531 N N . VAL A 1 68 ? 3.546 3.380 -21.375 1.00 86.44 68 VAL A N 1
ATOM 532 C CA . VAL A 1 68 ? 3.829 4.172 -20.171 1.00 86.44 68 VAL A CA 1
ATOM 533 C C . VAL A 1 68 ? 4.770 3.393 -19.254 1.00 86.44 68 VAL A C 1
ATOM 535 O O . VAL A 1 68 ? 5.822 3.912 -18.883 1.00 86.44 68 VAL A O 1
ATOM 538 N N . ILE A 1 69 ? 4.471 2.110 -19.016 1.00 90.50 69 ILE A N 1
ATOM 539 C CA . ILE A 1 69 ? 5.344 1.187 -18.271 1.00 90.50 69 ILE A CA 1
ATOM 540 C C . ILE A 1 69 ? 6.733 1.133 -18.916 1.00 90.50 69 ILE A C 1
ATOM 542 O O . ILE A 1 69 ? 7.747 1.308 -18.247 1.00 90.50 69 ILE A O 1
ATOM 546 N N . LYS A 1 70 ? 6.798 0.956 -20.240 1.00 91.25 70 LYS A N 1
ATOM 547 C CA . LYS A 1 70 ? 8.056 0.923 -20.997 1.00 91.25 70 LYS A CA 1
ATOM 548 C C . LYS A 1 70 ? 8.892 2.190 -20.816 1.00 91.25 70 LYS A C 1
ATOM 550 O O . LYS A 1 70 ? 10.114 2.092 -20.709 1.00 91.25 70 LYS A O 1
ATOM 555 N N . ASN A 1 71 ? 8.260 3.361 -20.818 1.00 88.31 71 ASN A N 1
ATOM 556 C CA . ASN A 1 71 ? 8.958 4.628 -20.618 1.00 88.31 71 ASN A CA 1
ATOM 557 C C . ASN A 1 71 ? 9.470 4.770 -19.184 1.00 88.31 71 ASN A C 1
ATOM 559 O O . ASN A 1 71 ? 10.620 5.159 -19.009 1.00 88.31 71 ASN A O 1
ATOM 563 N N . ALA A 1 72 ? 8.680 4.378 -18.185 1.00 89.31 72 ALA A N 1
ATOM 564 C CA . ALA A 1 72 ? 9.112 4.382 -16.791 1.00 89.31 72 ALA A CA 1
ATOM 565 C C . ALA A 1 72 ? 10.274 3.408 -16.533 1.00 89.31 72 ALA A C 1
ATOM 567 O O . ALA A 1 72 ? 11.259 3.792 -15.911 1.00 89.31 72 ALA A O 1
ATOM 568 N N . ILE A 1 73 ? 10.246 2.189 -17.098 1.00 91.12 73 ILE A N 1
ATOM 569 C CA . ILE A 1 73 ? 11.354 1.222 -16.961 1.00 91.12 73 ILE A CA 1
ATOM 570 C C . ILE A 1 73 ? 12.682 1.834 -17.421 1.00 91.12 73 ILE A C 1
ATOM 572 O O . ILE A 1 73 ? 13.705 1.642 -16.767 1.00 91.12 73 ILE A O 1
ATOM 576 N N . LYS A 1 74 ? 12.687 2.599 -18.519 1.00 88.06 74 LYS A N 1
ATOM 577 C CA . LYS A 1 74 ? 13.913 3.249 -19.013 1.00 88.06 74 LYS A CA 1
ATOM 578 C C . LYS A 1 74 ? 14.504 4.239 -18.012 1.00 88.06 74 LYS A C 1
ATOM 580 O O . LYS A 1 74 ? 15.717 4.395 -17.993 1.00 88.06 74 LYS A O 1
ATOM 585 N N . ARG A 1 75 ? 13.667 4.885 -17.198 1.00 85.31 75 ARG A N 1
ATOM 586 C CA . ARG A 1 75 ? 14.102 5.861 -16.191 1.00 85.31 75 ARG A CA 1
ATOM 587 C C . ARG A 1 75 ? 14.652 5.222 -14.922 1.00 85.31 75 ARG A C 1
ATOM 589 O O . ARG A 1 75 ? 15.335 5.890 -14.165 1.00 85.31 75 ARG A O 1
ATOM 596 N N . THR A 1 76 ? 14.398 3.930 -14.709 1.00 83.38 76 THR A N 1
ATOM 597 C CA . THR A 1 76 ? 14.956 3.209 -13.554 1.00 83.38 76 THR A CA 1
ATOM 598 C C . THR A 1 76 ? 16.474 3.042 -13.633 1.00 83.38 76 THR A C 1
ATOM 600 O O . THR A 1 76 ? 17.117 2.883 -12.608 1.00 83.38 76 THR A O 1
ATOM 603 N N . ASP A 1 77 ? 17.037 2.976 -14.845 1.00 82.81 77 ASP A N 1
ATOM 604 C CA . ASP A 1 77 ? 18.429 2.595 -15.140 1.00 82.81 77 ASP A CA 1
ATOM 605 C C . ASP A 1 77 ? 18.948 1.305 -14.448 1.00 82.81 77 ASP A C 1
ATOM 607 O O . ASP A 1 77 ? 20.135 0.983 -14.491 1.00 82.81 77 ASP A O 1
ATOM 611 N N . ILE A 1 78 ? 18.068 0.471 -13.883 1.00 86.44 78 ILE A N 1
ATOM 612 C CA . ILE A 1 78 ? 18.442 -0.807 -13.244 1.00 86.44 78 ILE A CA 1
ATOM 613 C C . ILE A 1 78 ? 18.244 -2.018 -14.161 1.00 86.44 78 ILE A C 1
ATOM 615 O O . ILE A 1 78 ? 18.451 -3.159 -13.748 1.00 86.44 78 ILE A O 1
ATOM 619 N N . THR A 1 79 ? 17.828 -1.803 -15.412 1.00 90.44 79 THR A N 1
ATOM 620 C CA . THR A 1 79 ? 17.517 -2.886 -16.356 1.00 90.44 79 THR A CA 1
ATOM 621 C C . THR A 1 79 ? 18.173 -2.695 -17.719 1.00 90.44 79 THR A C 1
ATOM 623 O O . THR A 1 79 ? 18.549 -1.589 -18.103 1.00 90.44 79 THR A O 1
ATOM 626 N N . TYR A 1 80 ? 18.308 -3.786 -18.470 1.00 91.56 80 TYR A N 1
ATOM 627 C CA . TYR A 1 80 ? 18.666 -3.778 -19.887 1.00 91.56 80 TYR A CA 1
ATOM 628 C C . TYR A 1 80 ? 17.743 -4.714 -20.673 1.00 91.56 80 TYR A C 1
ATOM 630 O O . TYR A 1 80 ? 17.305 -5.748 -20.166 1.00 91.56 80 TYR A O 1
ATOM 638 N N . TYR A 1 81 ? 17.431 -4.357 -21.919 1.00 93.00 81 TYR A N 1
ATOM 639 C CA . TYR A 1 81 ? 16.528 -5.144 -22.758 1.00 93.00 81 TYR A CA 1
ATOM 640 C C . TYR A 1 81 ? 17.309 -6.148 -23.611 1.00 93.00 81 TYR A C 1
ATOM 642 O O . TYR A 1 81 ? 18.201 -5.756 -24.364 1.00 93.00 81 TYR A O 1
ATOM 650 N N . LYS A 1 82 ? 16.985 -7.438 -23.492 1.00 94.00 82 LYS A N 1
ATOM 651 C CA . LYS A 1 82 ? 17.616 -8.524 -24.251 1.00 94.00 82 LYS A CA 1
ATOM 652 C C . LYS A 1 82 ? 16.656 -9.706 -24.407 1.00 94.00 82 LYS A C 1
ATOM 654 O O . LYS A 1 82 ? 15.956 -10.062 -23.462 1.00 94.00 82 LYS A O 1
ATOM 659 N N . ASP A 1 83 ? 16.641 -10.308 -25.598 1.00 91.81 83 ASP A N 1
ATOM 660 C CA . ASP A 1 83 ? 15.877 -11.522 -25.928 1.00 91.81 83 ASP A CA 1
ATOM 661 C C . ASP A 1 83 ? 14.371 -11.423 -25.617 1.00 91.81 83 ASP A C 1
ATOM 663 O O . ASP A 1 83 ? 13.739 -12.393 -25.213 1.00 91.81 83 ASP A O 1
ATOM 667 N N . GLY A 1 84 ? 13.786 -10.231 -25.783 1.00 90.88 84 GLY A N 1
ATOM 668 C CA . GLY A 1 84 ? 12.367 -9.985 -25.502 1.00 90.88 84 GLY A CA 1
ATOM 669 C C . GLY A 1 84 ? 12.052 -9.581 -24.055 1.00 90.88 84 GLY A C 1
ATOM 670 O O . GLY A 1 84 ? 10.916 -9.199 -23.774 1.00 90.88 84 GLY A O 1
ATOM 671 N N . TYR A 1 85 ? 13.041 -9.599 -23.156 1.00 94.81 85 TYR A N 1
ATOM 672 C CA . TYR A 1 85 ? 12.869 -9.347 -21.723 1.00 94.81 85 TYR A CA 1
ATOM 673 C C . TYR A 1 85 ? 13.679 -8.144 -21.237 1.00 94.81 85 TYR A C 1
ATOM 675 O O . TYR A 1 85 ? 14.773 -7.855 -21.725 1.00 94.81 85 TYR A O 1
ATOM 683 N N . TYR A 1 86 ? 13.169 -7.479 -20.204 1.00 94.69 86 TYR A N 1
ATOM 684 C CA . TYR A 1 86 ? 13.960 -6.609 -19.343 1.00 94.69 86 TYR A CA 1
ATOM 685 C C . TYR A 1 86 ? 14.686 -7.476 -18.324 1.00 94.69 86 TYR A C 1
ATOM 687 O O . TYR A 1 86 ? 14.053 -8.240 -17.603 1.00 94.69 86 TYR A O 1
ATOM 695 N N . ASN A 1 87 ? 16.008 -7.371 -18.281 1.00 93.44 87 ASN A N 1
ATOM 696 C CA . ASN A 1 87 ? 16.876 -8.102 -17.369 1.00 93.44 87 ASN A CA 1
ATOM 697 C C . ASN A 1 87 ? 17.446 -7.117 -16.349 1.00 93.44 87 ASN A C 1
ATOM 699 O O . ASN A 1 87 ? 17.903 -6.037 -16.726 1.00 93.44 87 ASN A O 1
ATOM 703 N N . VAL A 1 88 ? 17.423 -7.479 -15.070 1.00 90.75 88 VAL A N 1
ATOM 704 C CA . VAL A 1 88 ? 17.903 -6.617 -13.982 1.00 90.75 88 VAL A CA 1
ATOM 705 C C . VAL A 1 88 ? 19.430 -6.672 -13.916 1.00 90.75 88 VAL A C 1
ATOM 707 O O . VAL A 1 88 ? 20.026 -7.753 -13.959 1.00 90.75 88 VAL A O 1
ATOM 710 N N . LYS A 1 89 ? 20.086 -5.506 -13.860 1.00 88.25 89 LYS A N 1
ATOM 711 C CA . LYS A 1 89 ? 21.546 -5.412 -13.722 1.00 88.25 89 LYS A CA 1
ATOM 712 C C . LYS A 1 89 ? 21.909 -5.888 -12.306 1.00 88.25 89 LYS A C 1
ATOM 714 O O . LYS A 1 89 ? 21.375 -5.397 -11.318 1.00 88.25 89 LYS A O 1
ATOM 719 N N . ARG A 1 90 ? 22.801 -6.877 -12.200 1.00 67.88 90 ARG A N 1
ATOM 720 C CA . ARG A 1 90 ? 23.093 -7.579 -10.933 1.00 67.88 90 ARG A CA 1
ATOM 721 C C . ARG A 1 90 ? 23.676 -6.660 -9.844 1.00 67.88 90 ARG A C 1
ATOM 723 O O . ARG A 1 90 ? 23.425 -6.896 -8.670 1.00 67.88 90 ARG A O 1
ATOM 730 N N . ASP A 1 91 ? 24.365 -5.595 -10.254 1.00 64.62 91 ASP A N 1
ATOM 731 C CA . ASP A 1 91 ? 25.066 -4.662 -9.361 1.00 64.62 91 ASP A CA 1
ATOM 732 C C . ASP A 1 91 ? 24.276 -3.371 -9.065 1.00 64.62 91 ASP A C 1
ATOM 734 O O . ASP A 1 91 ? 24.704 -2.569 -8.244 1.00 64.62 91 ASP A O 1
ATOM 738 N N . SER A 1 92 ? 23.118 -3.144 -9.705 1.00 58.69 92 SER A N 1
ATOM 739 C CA . SER A 1 92 ? 22.338 -1.897 -9.560 1.00 58.69 92 SER A CA 1
ATOM 740 C C . SER A 1 92 ? 21.285 -1.937 -8.445 1.00 58.69 92 SER A C 1
ATOM 742 O O . SER A 1 92 ? 20.518 -0.990 -8.275 1.00 58.69 92 SER A O 1
ATOM 744 N N . VAL A 1 93 ? 21.193 -3.050 -7.716 1.00 56.84 93 VAL A N 1
ATOM 745 C CA . VAL A 1 93 ? 20.182 -3.282 -6.667 1.00 56.84 93 VAL A CA 1
ATOM 746 C C . VAL A 1 93 ? 20.641 -2.740 -5.298 1.00 56.84 93 VAL A C 1
ATOM 748 O O . VAL A 1 93 ? 19.901 -2.802 -4.322 1.00 56.84 93 VAL A O 1
ATOM 751 N N . SER A 1 94 ? 21.852 -2.185 -5.195 1.00 52.47 94 SER A N 1
ATOM 752 C CA . SER A 1 94 ? 22.520 -1.985 -3.904 1.00 52.47 94 SER A CA 1
ATOM 753 C C . SER A 1 94 ? 22.519 -0.569 -3.315 1.00 52.47 94 SER A C 1
ATOM 755 O O . SER A 1 94 ? 22.795 -0.480 -2.121 1.00 52.47 94 SER A O 1
ATOM 757 N N . CYS A 1 95 ? 22.202 0.522 -4.033 1.00 45.00 95 CYS A N 1
ATOM 758 C CA . CYS A 1 95 ? 22.474 1.864 -3.467 1.00 45.00 95 CYS A CA 1
ATOM 759 C C . CYS A 1 95 ? 21.391 2.958 -3.556 1.00 45.00 95 CYS A C 1
ATOM 761 O O . CYS A 1 95 ? 21.297 3.718 -2.601 1.00 45.00 95 CYS A O 1
ATOM 763 N N . GLU A 1 96 ? 20.559 3.061 -4.600 1.00 44.97 96 GLU A N 1
ATOM 764 C CA . GLU A 1 96 ? 19.598 4.192 -4.705 1.00 44.97 96 GLU A CA 1
ATOM 765 C C . GLU A 1 96 ? 18.139 3.764 -4.930 1.00 44.97 96 GLU A C 1
ATOM 767 O O . GLU A 1 96 ? 17.223 4.338 -4.338 1.00 44.97 96 GLU A O 1
ATOM 772 N N . SER A 1 97 ? 17.911 2.687 -5.689 1.00 47.75 97 SER A N 1
ATOM 773 C CA . SER A 1 97 ? 16.594 2.055 -5.900 1.00 47.75 97 SER A CA 1
ATOM 774 C C . SER A 1 97 ? 16.005 1.422 -4.630 1.00 47.75 97 SER A C 1
ATOM 776 O O . SER A 1 97 ? 14.805 1.157 -4.555 1.00 47.75 97 SER A O 1
ATOM 778 N N . SER A 1 98 ? 16.844 1.216 -3.615 1.00 50.03 98 SER A N 1
ATOM 779 C CA . SER A 1 98 ? 16.471 0.730 -2.292 1.00 50.03 98 SER A CA 1
ATOM 780 C C . SER A 1 98 ? 15.717 1.778 -1.465 1.00 50.03 98 SER A C 1
ATOM 782 O O . SER A 1 98 ? 14.862 1.403 -0.669 1.00 50.03 98 SER A O 1
ATOM 784 N N . SER A 1 99 ? 15.947 3.079 -1.691 1.00 55.66 99 SER A N 1
ATOM 785 C CA . SER A 1 99 ? 15.338 4.165 -0.901 1.00 55.66 99 SER A CA 1
ATOM 786 C C . SER A 1 99 ? 13.805 4.166 -0.953 1.00 55.66 99 SER A C 1
ATOM 788 O O . SER A 1 99 ? 13.160 4.235 0.087 1.00 55.66 99 SER A O 1
ATOM 790 N N . ILE A 1 100 ? 13.214 3.990 -2.137 1.00 58.03 100 ILE A N 1
ATOM 791 C CA . ILE A 1 100 ? 11.755 3.934 -2.325 1.00 58.03 100 ILE A CA 1
ATOM 792 C C . ILE A 1 100 ? 11.158 2.640 -1.774 1.00 58.03 100 ILE A C 1
ATOM 794 O O . ILE A 1 100 ? 10.071 2.664 -1.205 1.00 58.03 100 ILE A O 1
ATOM 798 N N . GLY A 1 101 ? 11.858 1.510 -1.926 1.00 57.19 101 GLY A N 1
ATOM 799 C CA . GLY A 1 101 ? 11.439 0.245 -1.320 1.00 57.19 101 GLY A CA 1
ATOM 800 C C . GLY A 1 101 ? 11.337 0.360 0.203 1.00 57.19 101 GLY A C 1
ATOM 801 O O . GLY A 1 101 ? 10.343 -0.076 0.778 1.00 57.19 101 GLY A O 1
ATOM 802 N N . TYR A 1 102 ? 12.312 1.024 0.833 1.00 58.88 102 TYR A N 1
ATOM 803 C CA . TYR A 1 102 ? 12.278 1.336 2.262 1.00 58.88 102 TYR A CA 1
ATOM 804 C C . TYR A 1 102 ? 11.173 2.336 2.614 1.00 58.88 102 TYR A C 1
ATOM 806 O O . TYR A 1 102 ? 10.424 2.082 3.550 1.00 58.88 102 TYR A O 1
ATOM 814 N N . SER A 1 103 ? 10.991 3.413 1.840 1.00 67.31 103 SER A N 1
ATOM 815 C CA . SER A 1 103 ? 9.899 4.369 2.076 1.00 67.31 103 SER A CA 1
ATOM 816 C C . SER A 1 103 ? 8.520 3.713 1.978 1.00 67.31 103 SER A C 1
ATOM 818 O O . SER A 1 103 ? 7.654 3.975 2.802 1.00 67.31 103 SER A O 1
ATOM 820 N N . LEU A 1 104 ? 8.312 2.805 1.023 1.00 68.12 104 LEU A N 1
ATOM 821 C CA . LEU A 1 104 ? 7.069 2.049 0.911 1.00 68.12 104 LEU A CA 1
ATOM 822 C C . LEU A 1 104 ? 6.847 1.130 2.121 1.00 68.12 104 LEU A C 1
ATOM 824 O O . LEU A 1 104 ? 5.732 1.044 2.623 1.00 68.12 104 LEU A O 1
ATOM 828 N N . GLU A 1 105 ? 7.882 0.431 2.590 1.00 67.75 105 GLU A N 1
ATOM 829 C CA . GLU A 1 105 ? 7.784 -0.418 3.783 1.00 67.75 105 GLU A CA 1
ATOM 830 C C . GLU A 1 105 ? 7.498 0.389 5.050 1.00 67.75 105 GLU A C 1
ATOM 832 O O . GLU A 1 105 ? 6.694 -0.042 5.876 1.00 67.75 105 GLU A O 1
ATOM 837 N N . GLU A 1 106 ? 8.104 1.568 5.185 1.00 75.38 106 GLU A N 1
ATOM 838 C CA . GLU A 1 106 ? 7.803 2.507 6.263 1.00 75.38 106 GLU A CA 1
ATOM 839 C C . GLU A 1 106 ? 6.342 2.965 6.209 1.00 75.38 106 GLU A C 1
ATOM 841 O O . GLU A 1 106 ? 5.664 2.958 7.237 1.00 75.38 106 GLU A O 1
ATOM 846 N N . GLU A 1 107 ? 5.824 3.304 5.026 1.00 76.00 107 GLU A N 1
ATOM 847 C CA . GLU A 1 107 ? 4.421 3.692 4.863 1.00 76.00 107 GLU A CA 1
ATOM 848 C C . GLU A 1 107 ? 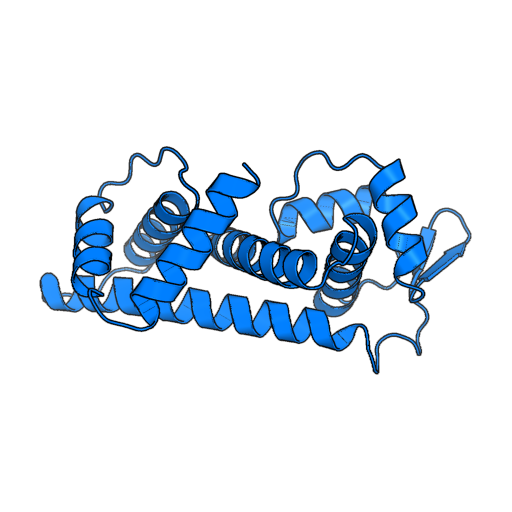3.455 2.528 5.132 1.00 76.00 107 GLU A C 1
ATOM 850 O O . GLU A 1 107 ? 2.444 2.721 5.809 1.00 76.00 107 GLU A O 1
ATOM 855 N N . ILE A 1 108 ? 3.787 1.303 4.706 1.00 75.31 108 ILE A N 1
ATOM 856 C CA . ILE A 1 108 ? 3.018 0.095 5.049 1.00 75.31 108 ILE A CA 1
ATOM 857 C C . ILE A 1 108 ? 3.006 -0.108 6.567 1.00 75.31 108 ILE A C 1
ATOM 859 O O . ILE A 1 108 ? 1.939 -0.288 7.149 1.00 75.31 108 ILE A O 1
ATOM 863 N N . ALA A 1 109 ? 4.160 -0.022 7.233 1.00 78.44 109 ALA A N 1
ATOM 864 C CA . ALA A 1 109 ? 4.257 -0.217 8.677 1.00 78.44 109 ALA A CA 1
ATOM 865 C C . ALA A 1 109 ? 3.464 0.839 9.464 1.00 78.44 109 ALA A C 1
ATOM 867 O O . ALA A 1 109 ? 2.822 0.523 10.470 1.00 78.44 109 ALA A O 1
ATOM 868 N N . LYS A 1 110 ? 3.472 2.095 9.003 1.00 81.88 110 LYS A N 1
ATOM 869 C CA . LYS A 1 110 ? 2.649 3.166 9.580 1.00 81.88 110 LYS A CA 1
ATOM 870 C C . LYS A 1 110 ? 1.153 2.896 9.377 1.00 81.88 110 LYS A C 1
ATOM 872 O O . LYS A 1 110 ? 0.385 3.086 10.318 1.00 81.88 110 LYS A O 1
ATOM 877 N N . ASN A 1 111 ? 0.739 2.413 8.205 1.00 81.12 111 ASN A N 1
ATOM 878 C CA . ASN A 1 111 ? -0.660 2.056 7.940 1.00 81.12 111 ASN A CA 1
ATOM 879 C C . ASN A 1 111 ? -1.117 0.886 8.817 1.00 81.12 111 ASN A C 1
ATOM 881 O O . ASN A 1 111 ? -2.136 0.987 9.503 1.00 81.12 111 ASN A O 1
ATOM 885 N N . ASP A 1 112 ? -0.321 -0.182 8.870 1.00 82.56 112 ASP A N 1
ATOM 886 C CA . ASP A 1 112 ? -0.585 -1.348 9.711 1.00 82.56 112 ASP A CA 1
ATOM 887 C C . ASP A 1 112 ? -0.698 -0.943 11.187 1.00 82.56 112 ASP A C 1
ATOM 889 O O . ASP A 1 112 ? -1.540 -1.469 11.916 1.00 82.56 112 ASP A O 1
ATOM 893 N N . LYS A 1 113 ? 0.110 0.018 11.654 1.00 86.62 113 LYS A N 1
ATOM 894 C CA . LYS A 1 113 ? 0.027 0.535 13.027 1.00 86.62 113 LYS A CA 1
ATOM 895 C C . LYS A 1 113 ? -1.332 1.180 13.318 1.00 86.62 113 LYS A C 1
ATOM 897 O O . LYS A 1 113 ? -1.930 0.856 14.344 1.00 86.62 113 LYS A O 1
ATOM 902 N N . ILE A 1 114 ? -1.825 2.057 12.443 1.00 86.25 114 ILE A N 1
ATOM 903 C CA . ILE A 1 114 ? -3.111 2.754 12.635 1.00 86.25 114 ILE A CA 1
ATOM 904 C C . ILE A 1 114 ? -4.273 1.756 12.599 1.00 86.25 114 ILE A C 1
ATOM 906 O O . ILE A 1 114 ? -5.144 1.779 13.464 1.00 86.25 114 ILE A O 1
ATOM 910 N N . ILE A 1 115 ? -4.241 0.803 11.668 1.00 86.69 115 ILE A N 1
ATOM 911 C CA . ILE A 1 115 ? -5.256 -0.254 11.559 1.00 86.69 115 ILE A CA 1
ATOM 912 C C . ILE A 1 115 ? -5.254 -1.158 12.800 1.00 86.69 115 ILE A C 1
ATOM 914 O O . ILE A 1 115 ? -6.306 -1.507 13.342 1.00 86.69 115 ILE A O 1
ATOM 918 N N . ASN A 1 116 ? -4.073 -1.516 13.308 1.00 88.88 116 ASN A N 1
ATOM 919 C CA . ASN A 1 116 ? -3.956 -2.296 14.538 1.00 88.88 116 ASN A CA 1
ATOM 920 C C . ASN A 1 116 ? -4.438 -1.519 15.771 1.00 88.88 116 ASN A C 1
ATOM 922 O O . ASN A 1 116 ? -4.981 -2.124 16.699 1.00 88.88 116 ASN A O 1
ATOM 926 N N . ASN A 1 117 ? -4.250 -0.199 15.796 1.00 90.88 117 ASN A N 1
ATOM 927 C CA . ASN A 1 117 ? -4.813 0.665 16.829 1.00 90.88 117 ASN A CA 1
ATOM 928 C C . ASN A 1 117 ? -6.347 0.708 16.738 1.00 90.88 117 ASN A C 1
ATOM 930 O O . ASN A 1 117 ? -6.996 0.584 17.774 1.00 90.88 117 ASN A O 1
ATOM 934 N N . ALA A 1 118 ? -6.921 0.760 15.531 1.00 89.06 118 ALA A N 1
ATOM 935 C CA . ALA A 1 118 ? -8.367 0.663 15.321 1.00 89.06 118 ALA A CA 1
ATOM 936 C C . ALA A 1 118 ? -8.934 -0.652 15.875 1.00 89.06 118 ALA A C 1
ATOM 938 O O . ALA A 1 118 ? -9.879 -0.647 16.662 1.00 89.06 118 ALA A O 1
ATOM 939 N N . CYS A 1 119 ? -8.307 -1.786 15.540 1.00 90.50 119 CYS A N 1
ATOM 940 C CA . CYS A 1 119 ? -8.709 -3.092 16.070 1.00 90.50 119 CYS A CA 1
ATOM 941 C C . CYS A 1 119 ? -8.664 -3.116 17.604 1.00 90.50 119 CYS A C 1
ATOM 943 O O . CYS A 1 119 ? -9.573 -3.630 18.244 1.00 90.50 119 CYS A O 1
ATOM 945 N N . ARG A 1 120 ? -7.615 -2.544 18.207 1.00 92.31 120 ARG A N 1
ATOM 946 C CA . ARG A 1 120 ? -7.463 -2.501 19.667 1.00 92.31 120 ARG A CA 1
ATOM 947 C C . ARG A 1 120 ? -8.518 -1.626 20.336 1.00 92.31 120 ARG A C 1
ATOM 949 O O . ARG A 1 120 ? -9.079 -2.039 21.340 1.00 92.31 120 ARG A O 1
ATOM 956 N N . PHE A 1 121 ? -8.815 -0.465 19.759 1.00 92.81 121 PHE A N 1
ATOM 957 C CA . PHE A 1 121 ? -9.876 0.416 20.239 1.00 92.81 121 PHE A CA 1
ATOM 958 C C . PHE A 1 121 ? -11.234 -0.298 20.258 1.00 92.81 121 PHE A C 1
ATOM 960 O O . PHE A 1 121 ? -11.997 -0.168 21.212 1.00 92.81 121 PHE A O 1
ATOM 967 N N . ILE A 1 122 ? -11.522 -1.097 19.227 1.00 91.75 122 ILE A N 1
ATOM 968 C CA . ILE A 1 122 ? -12.763 -1.876 19.142 1.00 91.75 122 ILE A CA 1
ATOM 969 C C . ILE A 1 122 ? -12.780 -2.995 20.194 1.00 91.75 122 ILE A C 1
ATOM 971 O O . ILE A 1 122 ? -13.774 -3.128 20.904 1.00 91.75 122 ILE A O 1
ATOM 975 N N . GLU A 1 123 ? -11.674 -3.732 20.365 1.00 93.19 123 GLU A N 1
ATOM 976 C CA . GLU A 1 123 ? -11.536 -4.737 21.436 1.00 93.19 123 GLU A CA 1
ATOM 977 C C . GLU A 1 123 ? -11.773 -4.132 22.826 1.00 93.19 123 GLU A C 1
ATOM 979 O O . GLU A 1 123 ? -12.483 -4.704 23.651 1.00 93.19 123 GLU A O 1
ATOM 984 N N . GLU A 1 124 ? -11.199 -2.957 23.091 1.00 92.69 124 GLU A N 1
ATOM 985 C CA . GLU A 1 124 ? -11.368 -2.239 24.357 1.00 92.69 124 GLU A CA 1
ATOM 986 C C . GLU A 1 124 ? -12.815 -1.777 24.563 1.00 92.69 124 GLU A C 1
ATOM 988 O O . GLU A 1 124 ? -13.345 -1.889 25.669 1.00 92.69 124 GLU A O 1
ATOM 993 N N . LYS A 1 125 ? -13.479 -1.308 23.500 1.00 90.44 125 LYS A N 1
ATOM 994 C CA . LYS A 1 125 ? -14.874 -0.853 23.542 1.00 90.44 125 LYS A CA 1
ATOM 995 C C . LYS A 1 125 ? -15.864 -2.000 23.759 1.00 90.44 125 LYS A C 1
ATOM 997 O O . LYS A 1 125 ? -16.873 -1.799 24.431 1.00 90.44 125 LYS A O 1
ATOM 1002 N N . TRP A 1 126 ? -15.606 -3.175 23.188 1.00 90.94 126 TRP A N 1
ATOM 1003 C CA . TRP A 1 126 ? -16.467 -4.354 23.343 1.00 90.94 126 TRP A CA 1
ATOM 1004 C C . TRP A 1 126 ? -16.131 -5.185 24.584 1.00 90.94 126 TRP A C 1
ATOM 1006 O O . TRP A 1 126 ? -16.974 -5.938 25.065 1.00 90.94 126 TRP A O 1
ATOM 1016 N N . GLY A 1 127 ? -14.921 -5.037 25.130 1.00 91.81 127 GLY A N 1
ATOM 1017 C CA . GLY A 1 127 ? -14.451 -5.829 26.264 1.00 91.81 127 GLY A CA 1
ATOM 1018 C C . GLY A 1 127 ? -14.101 -7.274 25.897 1.00 91.81 127 GLY A C 1
ATOM 1019 O O . GLY A 1 127 ? -13.987 -8.119 26.784 1.00 91.81 127 GLY A O 1
ATOM 1020 N N . GLU A 1 128 ? -13.912 -7.570 24.610 1.00 91.75 128 GLU A N 1
ATOM 1021 C CA . GLU A 1 128 ? -13.577 -8.899 24.101 1.00 91.75 128 GLU A CA 1
ATOM 1022 C C . GLU A 1 128 ? -12.517 -8.841 22.997 1.00 91.75 128 GLU A C 1
ATOM 1024 O O . GLU A 1 128 ? -12.219 -7.788 22.434 1.00 91.75 128 GLU A O 1
ATOM 1029 N N . LYS A 1 129 ? -11.890 -9.988 22.718 1.00 92.81 129 LYS A N 1
ATOM 1030 C CA . LYS A 1 129 ? -10.882 -10.100 21.663 1.00 92.81 129 LYS A CA 1
ATOM 1031 C C . LYS A 1 129 ? -11.541 -10.359 20.319 1.00 92.81 129 LYS A C 1
ATOM 1033 O O . LYS A 1 129 ? -12.337 -11.283 20.200 1.00 92.81 129 LYS A O 1
ATOM 1038 N N . LEU A 1 130 ? -11.116 -9.605 1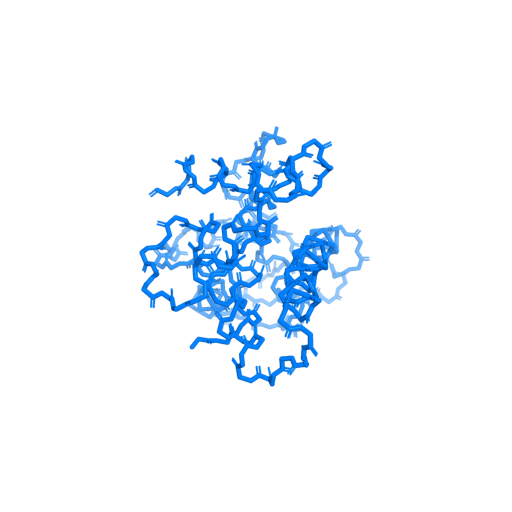9.309 1.00 91.75 130 LEU A N 1
ATOM 1039 C CA . LEU A 1 130 ? -11.547 -9.816 17.936 1.00 91.75 130 LEU A CA 1
ATOM 1040 C C . LEU A 1 130 ? -10.967 -11.128 17.412 1.00 91.75 130 LEU A C 1
ATOM 1042 O O . LEU A 1 130 ? -9.774 -11.416 17.566 1.00 91.75 130 LEU A O 1
ATOM 1046 N N . THR A 1 131 ? -11.801 -11.896 16.729 1.00 92.00 131 THR A N 1
ATOM 1047 C CA . THR A 1 131 ? -11.363 -13.043 15.939 1.00 92.00 131 THR A CA 1
ATOM 1048 C C . THR A 1 131 ? -10.527 -12.590 14.737 1.00 92.00 131 THR A C 1
ATOM 1050 O O . THR A 1 131 ? -10.544 -11.426 14.328 1.00 92.00 131 THR A O 1
ATOM 1053 N N . ALA A 1 132 ? -9.790 -13.525 14.128 1.00 86.44 132 ALA A N 1
ATOM 1054 C CA . ALA A 1 132 ? -9.018 -13.237 12.918 1.00 86.44 132 ALA A CA 1
ATOM 1055 C C . ALA A 1 132 ? -9.913 -12.703 11.784 1.00 86.44 132 ALA A C 1
ATOM 1057 O O . ALA A 1 132 ? -9.560 -11.724 11.134 1.00 86.44 132 ALA A O 1
ATOM 1058 N N . THR A 1 133 ? -11.099 -13.290 11.604 1.00 86.56 133 THR A N 1
ATOM 1059 C CA . THR A 1 133 ? -12.071 -12.859 10.592 1.00 86.56 133 THR A CA 1
ATOM 1060 C C . THR A 1 133 ? -12.573 -11.441 10.850 1.00 86.56 133 THR A C 1
ATOM 1062 O O . THR A 1 133 ? -12.647 -10.645 9.920 1.00 86.56 133 THR A O 1
ATOM 1065 N N . GLU A 1 134 ? -12.860 -11.083 12.101 1.00 88.88 134 GLU A N 1
ATOM 1066 C CA . GLU A 1 134 ? -13.319 -9.729 12.434 1.00 88.88 134 GLU A CA 1
ATOM 1067 C C . GLU A 1 134 ? -12.220 -8.691 12.237 1.00 88.88 134 GLU A C 1
ATOM 1069 O O . GLU A 1 134 ? -12.482 -7.614 11.711 1.00 88.88 134 GLU A O 1
ATOM 1074 N N . ARG A 1 135 ? -10.971 -9.023 12.585 1.00 89.00 135 ARG A N 1
ATOM 1075 C CA . ARG A 1 135 ? -9.816 -8.159 12.297 1.00 89.00 135 ARG A CA 1
ATOM 1076 C C . ARG A 1 135 ? -9.651 -7.913 10.803 1.00 89.00 135 ARG A C 1
ATOM 1078 O O . ARG A 1 135 ? -9.386 -6.780 10.403 1.00 89.00 135 ARG A O 1
ATOM 1085 N N . GLU A 1 136 ? -9.821 -8.944 9.979 1.00 84.69 136 GLU A N 1
ATOM 1086 C CA . GLU A 1 136 ? -9.795 -8.784 8.525 1.00 84.69 136 GLU A CA 1
ATOM 1087 C C . GLU A 1 136 ? -10.934 -7.884 8.036 1.00 84.69 136 GLU A C 1
ATOM 1089 O O . GLU A 1 136 ? -10.688 -6.961 7.266 1.00 84.69 136 GLU A O 1
ATOM 1094 N N . GLU A 1 137 ? -12.167 -8.108 8.493 1.00 86.56 137 GLU A N 1
ATOM 1095 C CA . GLU A 1 137 ? -13.331 -7.308 8.095 1.00 86.56 137 GLU A CA 1
ATOM 1096 C C . GLU A 1 137 ? -13.216 -5.842 8.541 1.00 86.56 137 GLU A C 1
ATOM 1098 O O . GLU A 1 137 ? -13.508 -4.940 7.757 1.00 86.56 137 GLU A O 1
ATOM 1103 N N . ILE A 1 138 ? -12.727 -5.586 9.758 1.00 88.38 138 ILE A N 1
ATOM 1104 C CA . ILE A 1 138 ? -12.432 -4.236 10.258 1.00 88.38 138 ILE A CA 1
ATOM 1105 C C . ILE A 1 138 ? -11.350 -3.583 9.408 1.00 88.38 138 ILE A C 1
ATOM 1107 O O . ILE A 1 138 ? -11.499 -2.423 9.028 1.00 88.38 138 ILE A O 1
ATOM 1111 N N . THR A 1 139 ? -10.291 -4.319 9.065 1.00 85.94 139 THR A N 1
ATOM 1112 C CA . THR A 1 139 ? -9.231 -3.778 8.211 1.00 85.94 139 THR A CA 1
ATOM 1113 C C . THR A 1 139 ? -9.781 -3.390 6.844 1.00 85.94 139 THR A C 1
ATOM 1115 O O . THR A 1 139 ? -9.549 -2.267 6.407 1.00 85.94 139 THR A O 1
ATOM 1118 N N . ARG A 1 140 ? -10.592 -4.250 6.212 1.00 82.88 140 ARG A N 1
ATOM 1119 C CA . ARG A 1 140 ? -11.239 -3.918 4.931 1.00 82.88 140 ARG A CA 1
ATOM 1120 C C . ARG A 1 140 ? -12.144 -2.706 5.042 1.00 82.88 140 ARG A C 1
ATOM 1122 O O . ARG A 1 140 ? -12.118 -1.834 4.177 1.00 82.88 140 ARG A O 1
ATOM 1129 N N . SER A 1 141 ? -12.920 -2.624 6.119 1.00 85.44 141 SER A N 1
ATOM 1130 C CA . SER A 1 141 ? -13.786 -1.481 6.403 1.00 85.44 141 SER A CA 1
ATOM 1131 C C . SER A 1 141 ? -12.987 -0.185 6.541 1.00 85.44 141 SER A C 1
ATOM 1133 O O . SER A 1 141 ? -13.382 0.843 5.999 1.00 85.44 141 SER A O 1
ATOM 1135 N N . PHE A 1 142 ? -11.858 -0.241 7.248 1.00 86.31 142 PHE A N 1
ATOM 1136 C CA . PHE A 1 142 ? -10.972 0.894 7.475 1.00 86.31 142 PHE A CA 1
ATOM 1137 C C . PHE A 1 142 ? -10.295 1.342 6.179 1.00 86.31 142 PHE A C 1
ATOM 1139 O O . PHE A 1 142 ? -10.345 2.517 5.825 1.00 86.31 142 PHE A O 1
ATOM 1146 N N . CYS A 1 143 ? -9.730 0.398 5.425 1.00 80.12 143 CYS A N 1
ATOM 1147 C CA . CYS 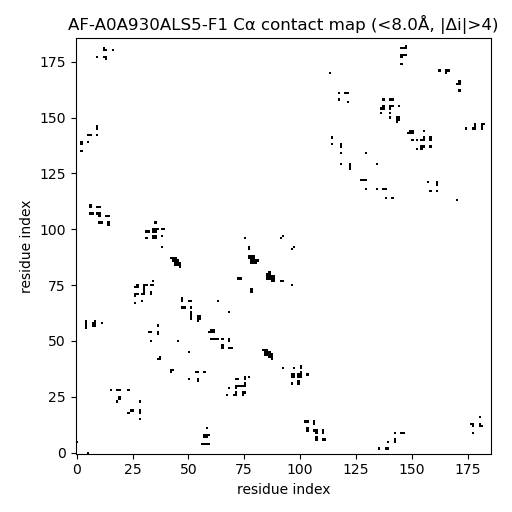A 1 143 ? -9.121 0.679 4.133 1.00 80.12 143 CYS A CA 1
ATOM 1148 C C . CYS A 1 143 ? -10.131 1.272 3.153 1.00 80.12 143 CYS A C 1
ATOM 1150 O O . CYS A 1 143 ? -9.827 2.235 2.454 1.00 80.12 143 CYS A O 1
ATOM 1152 N N . SER A 1 144 ? -11.349 0.732 3.132 1.00 79.19 144 SER A N 1
ATOM 1153 C CA . SER A 1 144 ? -12.378 1.219 2.222 1.00 79.19 144 SER A CA 1
ATOM 1154 C C . SER A 1 144 ? -12.835 2.637 2.552 1.00 79.19 144 SER A C 1
ATOM 1156 O O . SER A 1 144 ? -13.072 3.412 1.628 1.00 79.19 144 SER A O 1
ATOM 1158 N N . PHE A 1 145 ? -12.923 2.969 3.847 1.00 80.56 145 PHE A N 1
ATOM 1159 C CA . PHE A 1 145 ? -13.217 4.320 4.323 1.00 80.56 145 PHE A CA 1
ATOM 1160 C C . PHE A 1 145 ? -12.151 5.316 3.853 1.00 80.56 145 PHE A C 1
ATOM 1162 O O . PHE A 1 145 ? -12.487 6.374 3.334 1.00 80.56 145 PHE A O 1
ATOM 1169 N N . LEU A 1 146 ? -10.869 4.960 3.987 1.00 78.19 146 LEU A N 1
ATOM 1170 C CA . LEU A 1 146 ? -9.761 5.816 3.553 1.00 78.19 146 LEU A CA 1
ATOM 1171 C C . LEU A 1 146 ? -9.721 6.028 2.037 1.00 78.19 146 LEU A C 1
ATOM 1173 O O . LEU A 1 146 ? -9.306 7.086 1.580 1.00 78.19 146 LEU A O 1
ATOM 1177 N N . LEU A 1 147 ? -10.134 5.024 1.264 1.00 73.94 147 LEU A N 1
ATOM 1178 C CA . LEU A 1 147 ? -10.113 5.054 -0.199 1.00 73.94 147 LEU A CA 1
ATOM 1179 C C . LEU A 1 147 ? -11.389 5.649 -0.827 1.00 73.94 147 LEU A C 1
ATOM 1181 O O . LEU A 1 147 ? -11.561 5.517 -2.036 1.00 73.94 147 LEU A O 1
ATOM 1185 N N . ASP A 1 148 ? -12.293 6.237 -0.030 1.00 69.19 148 ASP A N 1
ATOM 1186 C CA . ASP A 1 148 ? -13.638 6.695 -0.446 1.00 69.19 148 ASP A CA 1
ATOM 1187 C C . ASP A 1 148 ? -14.385 5.671 -1.328 1.00 69.19 148 ASP A C 1
ATOM 1189 O O . ASP A 1 148 ? -15.160 5.968 -2.239 1.00 69.19 148 ASP A O 1
ATOM 1193 N N . SER A 1 149 ? -14.122 4.393 -1.069 1.00 60.53 149 SER A N 1
ATOM 1194 C CA . SER A 1 149 ? -14.763 3.301 -1.785 1.00 60.53 149 SER A CA 1
ATOM 1195 C C . SER A 1 149 ? -16.051 2.939 -1.057 1.00 60.53 149 SER A C 1
ATOM 1197 O O . SER A 1 149 ? -16.065 2.765 0.163 1.00 60.53 149 SER A O 1
ATOM 1199 N N . LYS A 1 150 ? -17.161 2.818 -1.799 1.00 56.62 150 LYS A N 1
ATOM 1200 C CA . LYS A 1 150 ? -18.437 2.353 -1.238 1.00 56.62 150 LYS A CA 1
ATOM 1201 C C . LYS A 1 150 ? -18.229 0.993 -0.575 1.00 56.62 150 LYS A C 1
ATOM 1203 O O . LYS A 1 150 ? -18.101 -0.016 -1.265 1.00 56.62 150 LYS A O 1
ATOM 1208 N N . CYS A 1 151 ? -18.225 0.969 0.752 1.00 57.28 151 CYS A N 1
ATOM 1209 C CA . CYS A 1 151 ? -18.100 -0.253 1.527 1.00 57.28 151 CYS A CA 1
ATOM 1210 C C . CYS A 1 151 ? -19.310 -0.417 2.431 1.00 57.28 151 CYS A C 1
ATOM 1212 O O . CYS A 1 151 ? -19.483 0.296 3.419 1.00 57.28 151 CYS A O 1
ATOM 1214 N N . GLU A 1 152 ? -20.150 -1.384 2.082 1.00 63.09 152 GLU A N 1
ATOM 1215 C CA . GLU A 1 152 ? -21.184 -1.893 2.972 1.00 63.09 152 GLU A CA 1
ATOM 1216 C C . GLU A 1 152 ? -20.521 -2.835 3.984 1.00 63.09 152 GLU A C 1
ATOM 1218 O O . GLU A 1 152 ? -20.498 -4.052 3.821 1.00 63.09 152 GLU A O 1
ATOM 1223 N N . SER A 1 153 ? -19.913 -2.254 5.017 1.00 75.12 153 SER A N 1
ATOM 1224 C CA . SER A 1 153 ? -19.324 -2.995 6.131 1.00 75.12 153 SER A CA 1
ATOM 1225 C C . SER A 1 153 ? -20.141 -2.785 7.399 1.00 75.12 153 SER A C 1
ATOM 1227 O O . SER A 1 153 ? -20.448 -1.654 7.777 1.00 75.12 153 SER A O 1
ATOM 1229 N N . LYS A 1 154 ? -20.426 -3.879 8.114 1.00 83.25 154 LYS A N 1
ATOM 1230 C CA . LYS A 1 154 ? -21.049 -3.831 9.447 1.00 83.25 154 LYS A CA 1
ATOM 1231 C C . LYS A 1 154 ? -20.182 -3.125 10.498 1.00 83.25 154 LYS A C 1
ATOM 1233 O O . LYS A 1 154 ? -20.725 -2.734 11.518 1.00 83.25 154 LYS A O 1
ATOM 1238 N N . TYR A 1 155 ? -18.881 -2.950 10.239 1.00 86.94 155 TYR A N 1
ATOM 1239 C CA . TYR A 1 155 ? -17.930 -2.302 11.152 1.00 86.94 155 TYR A CA 1
ATOM 1240 C C . TYR A 1 155 ? -17.668 -0.826 10.836 1.00 86.94 155 TYR A C 1
ATOM 1242 O O . TYR A 1 155 ? -16.773 -0.209 11.416 1.00 86.94 155 TYR A O 1
ATOM 1250 N N . ILE A 1 156 ? -18.419 -0.241 9.897 1.00 84.94 156 ILE A N 1
ATOM 1251 C CA . ILE A 1 156 ? -18.201 1.146 9.473 1.00 84.94 156 ILE A CA 1
ATOM 1252 C C . ILE A 1 156 ? -18.440 2.141 10.616 1.00 84.94 156 ILE A C 1
ATOM 1254 O O . ILE A 1 156 ? -17.737 3.144 10.719 1.00 84.94 156 ILE A O 1
ATOM 1258 N N . ALA A 1 157 ? -19.390 1.848 11.509 1.00 86.69 157 ALA A N 1
ATOM 1259 C CA . ALA A 1 157 ? -19.705 2.698 12.652 1.00 86.69 157 ALA A CA 1
ATOM 1260 C C . ALA A 1 157 ? -18.580 2.677 13.697 1.00 86.69 157 ALA A C 1
ATOM 1262 O O . ALA A 1 157 ? -18.221 3.709 14.262 1.00 86.69 157 ALA A O 1
ATOM 1263 N N . GLU A 1 158 ? -17.991 1.510 13.938 1.00 90.06 158 GLU A N 1
ATOM 1264 C CA . GLU A 1 158 ? -16.860 1.312 14.836 1.00 90.06 158 GLU A CA 1
ATOM 1265 C C . GLU A 1 158 ? -15.597 1.978 14.298 1.00 90.06 158 GLU A C 1
ATOM 1267 O O . GLU A 1 158 ? -14.913 2.679 15.043 1.00 90.06 158 GLU A O 1
ATOM 1272 N N . VAL A 1 159 ? -15.333 1.820 12.999 1.00 87.88 159 VAL A N 1
ATOM 1273 C CA . VAL A 1 159 ? -14.246 2.514 12.300 1.00 87.88 159 VAL A CA 1
ATOM 1274 C C . VAL A 1 159 ? -14.418 4.027 12.410 1.00 87.88 159 VAL A C 1
ATOM 1276 O O . VAL A 1 159 ? -13.493 4.709 12.844 1.00 87.88 159 VAL A O 1
ATOM 1279 N N . ALA A 1 160 ? -15.606 4.559 12.110 1.00 86.50 160 ALA A N 1
ATOM 1280 C CA . ALA A 1 160 ? -15.883 5.988 12.246 1.00 86.50 160 ALA A CA 1
ATOM 1281 C C . ALA A 1 160 ? -15.706 6.469 13.697 1.00 86.50 160 ALA A C 1
ATOM 1283 O O . ALA A 1 160 ? -15.102 7.511 13.939 1.00 86.50 160 ALA A O 1
ATOM 1284 N N . SER A 1 161 ? -16.170 5.685 14.677 1.00 89.56 161 SER A N 1
ATOM 1285 C CA . SER A 1 161 ? -15.995 5.980 16.104 1.00 89.56 161 SER A CA 1
ATOM 1286 C C . SER A 1 161 ? -14.523 6.039 16.509 1.00 89.56 161 SER A C 1
ATOM 1288 O O . SER A 1 161 ? -14.171 6.875 17.340 1.00 89.56 161 SER A O 1
ATOM 1290 N N . TYR A 1 162 ? -13.679 5.165 15.958 1.00 91.75 162 TYR A N 1
ATOM 1291 C CA . TYR A 1 162 ? -12.240 5.213 16.191 1.00 91.75 162 TYR A CA 1
ATOM 1292 C C . TYR A 1 162 ? -11.618 6.459 15.554 1.00 91.75 162 TYR A C 1
ATOM 1294 O O . TYR A 1 162 ? -10.879 7.165 16.228 1.00 91.75 162 TYR A O 1
ATOM 1302 N N . ILE A 1 163 ? -11.967 6.793 14.310 1.00 86.19 163 ILE A N 1
ATOM 1303 C CA . ILE A 1 163 ? -11.432 7.983 13.626 1.00 86.19 163 ILE A CA 1
ATOM 1304 C C . ILE A 1 163 ? -11.791 9.266 14.382 1.00 86.19 163 ILE A C 1
ATOM 1306 O O . ILE A 1 163 ? -10.925 10.104 14.607 1.00 86.19 163 ILE A O 1
ATOM 1310 N N . ILE A 1 164 ? -13.032 9.387 14.862 1.00 87.38 164 ILE A N 1
ATOM 1311 C CA . ILE A 1 164 ? -13.456 10.513 15.709 1.00 87.38 164 ILE A CA 1
ATOM 1312 C C . ILE A 1 164 ? -12.639 10.561 17.009 1.00 87.38 164 ILE A C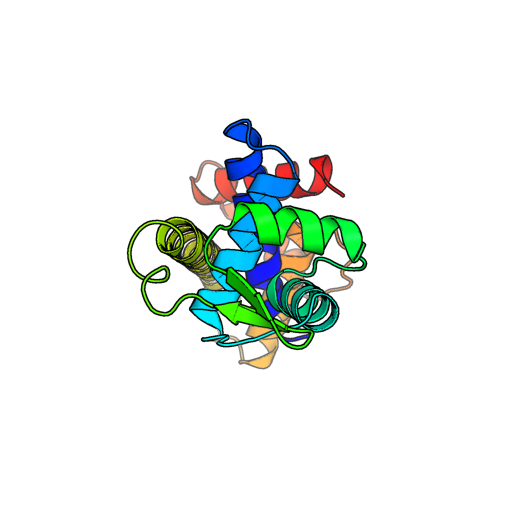 1
ATOM 1314 O O . ILE A 1 164 ? -12.281 11.636 17.474 1.00 87.38 164 ILE A O 1
ATOM 1318 N N . SER A 1 165 ? -12.290 9.407 17.588 1.00 90.44 165 SER A N 1
ATOM 1319 C CA . SER A 1 165 ? -11.470 9.365 18.809 1.00 90.44 165 SER A CA 1
ATOM 1320 C C . SER A 1 165 ? -10.028 9.853 18.616 1.00 90.44 165 SER A C 1
ATOM 1322 O O . SER A 1 165 ? -9.340 10.105 19.603 1.00 90.44 165 SER A O 1
ATOM 1324 N N . LEU A 1 166 ? -9.570 9.996 17.367 1.00 88.81 166 LEU A N 1
ATOM 1325 C CA . LEU A 1 166 ? -8.239 10.498 17.027 1.00 88.81 166 LEU A CA 1
ATOM 1326 C C . LEU A 1 166 ? -8.168 12.030 16.968 1.00 88.81 166 LEU A C 1
ATOM 1328 O O . LEU A 1 166 ? -7.105 12.555 16.637 1.00 88.81 166 LEU A O 1
ATOM 1332 N N . GLU A 1 167 ? -9.246 12.748 17.290 1.00 88.06 167 GLU A N 1
ATOM 1333 C CA . GLU A 1 167 ? -9.285 14.210 17.219 1.00 88.06 167 GLU A CA 1
ATOM 1334 C C . GLU A 1 167 ? -8.100 14.872 17.959 1.00 88.06 167 GLU A C 1
ATOM 1336 O O . GLU A 1 167 ? -7.837 14.612 19.134 1.00 88.06 167 GLU A O 1
ATOM 1341 N N . GLY A 1 168 ? -7.354 15.724 17.253 1.00 83.19 168 GLY A N 1
ATOM 1342 C CA . GLY A 1 168 ? -6.171 16.430 17.744 1.00 83.19 168 GLY A CA 1
ATOM 1343 C C . GLY A 1 168 ? -4.874 15.611 17.754 1.00 83.19 168 GLY A C 1
ATOM 1344 O O . GLY A 1 168 ? -3.846 16.121 18.207 1.00 83.19 168 GLY A O 1
ATOM 1345 N N . THR A 1 169 ? -4.883 14.365 17.270 1.00 88.12 169 THR A N 1
ATOM 1346 C CA . THR A 1 169 ? -3.698 13.489 17.249 1.00 88.12 169 THR A CA 1
ATOM 1347 C C . THR A 1 169 ? -2.938 13.538 15.919 1.00 88.12 169 THR A C 1
ATOM 1349 O O . THR A 1 169 ? -3.467 13.928 14.880 1.00 88.12 169 THR A O 1
ATOM 1352 N N . GLU A 1 170 ? -1.678 13.094 15.930 1.00 83.25 170 GLU A N 1
ATOM 1353 C CA . GLU A 1 170 ? -0.884 12.917 14.701 1.00 83.25 170 GLU A CA 1
ATOM 1354 C C . GLU A 1 170 ? -1.476 11.840 13.773 1.00 83.25 170 GLU A C 1
ATOM 1356 O O . GLU A 1 170 ? -1.391 11.963 12.552 1.00 83.25 170 GLU A O 1
ATOM 1361 N N . ASP A 1 171 ? -2.134 10.819 14.333 1.00 83.06 171 ASP A N 1
ATOM 1362 C CA . ASP A 1 171 ? -2.791 9.769 13.547 1.00 83.06 171 ASP A CA 1
ATOM 1363 C C . ASP A 1 171 ? -4.007 10.327 12.771 1.00 83.06 171 ASP A C 1
ATOM 1365 O O . ASP A 1 171 ? -4.247 9.895 11.643 1.00 83.06 171 ASP A O 1
ATOM 1369 N N . GLN A 1 172 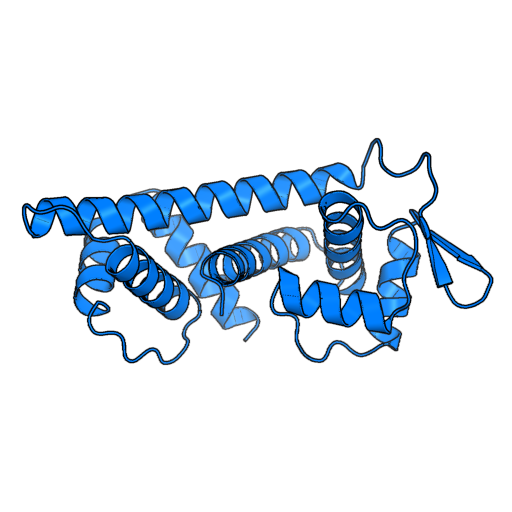? -4.728 11.329 13.305 1.00 85.06 172 GLN A N 1
ATOM 1370 C CA . GLN A 1 172 ? -5.789 12.031 12.560 1.00 85.06 172 GLN A CA 1
ATOM 1371 C C . GLN A 1 172 ? -5.226 12.783 11.353 1.00 85.06 172 GLN A C 1
ATOM 1373 O O . GLN A 1 172 ? -5.731 12.604 10.247 1.00 85.06 172 GLN A O 1
ATOM 1378 N N . LYS A 1 173 ? -4.175 13.592 11.544 1.00 82.44 173 LYS A N 1
ATOM 1379 C CA . LYS A 1 173 ? -3.559 14.360 10.445 1.00 82.44 173 LYS A CA 1
ATOM 1380 C C . LYS A 1 173 ? -3.132 13.445 9.304 1.00 82.44 173 LYS A C 1
ATOM 1382 O O . LYS A 1 173 ? -3.370 13.734 8.140 1.00 82.44 173 LYS A O 1
ATOM 1387 N N . ARG A 1 174 ? -2.558 12.292 9.646 1.00 80.75 174 ARG A N 1
ATOM 1388 C CA . ARG A 1 174 ? -2.164 11.283 8.666 1.00 80.75 174 ARG A CA 1
ATOM 1389 C C . ARG A 1 174 ? -3.357 10.690 7.910 1.00 80.75 174 ARG A C 1
ATOM 1391 O O . ARG A 1 174 ? -3.267 10.474 6.705 1.00 80.75 174 ARG A O 1
ATOM 1398 N N . ILE A 1 175 ? -4.468 10.409 8.593 1.00 82.88 175 ILE A N 1
ATOM 1399 C CA . ILE A 1 175 ? -5.707 9.949 7.943 1.00 82.88 175 ILE A CA 1
ATOM 1400 C C . ILE A 1 175 ? -6.231 11.012 6.971 1.00 82.88 175 ILE A C 1
ATOM 1402 O O . ILE A 1 175 ? -6.599 10.678 5.845 1.00 82.88 175 ILE A O 1
ATOM 1406 N N . GLU A 1 176 ? -6.220 12.283 7.364 1.00 81.50 176 GLU A N 1
ATOM 1407 C CA . GLU A 1 176 ? -6.602 13.399 6.493 1.00 81.50 176 GLU A CA 1
ATOM 1408 C C . GLU A 1 176 ? -5.683 13.479 5.264 1.00 81.50 176 GLU A C 1
ATOM 1410 O O . GLU A 1 176 ? -6.172 13.517 4.137 1.00 81.50 176 GLU A O 1
ATOM 1415 N N . GLU A 1 177 ? -4.363 13.375 5.449 1.00 76.31 177 GLU A N 1
ATOM 1416 C CA . GLU A 1 177 ? -3.381 13.378 4.356 1.00 76.31 177 GLU A CA 1
ATOM 1417 C C . GLU A 1 177 ? -3.607 12.257 3.335 1.00 76.31 177 GLU A C 1
ATOM 1419 O O . GLU A 1 177 ? -3.496 12.506 2.126 1.00 76.31 177 GLU A O 1
ATOM 1424 N N . ILE A 1 178 ? -3.916 11.047 3.822 1.00 74.44 178 ILE A N 1
ATOM 1425 C CA . ILE A 1 178 ? -4.271 9.880 3.005 1.00 74.44 178 ILE A CA 1
ATOM 1426 C C . ILE A 1 178 ? -5.533 10.184 2.201 1.00 74.44 178 ILE A C 1
ATOM 1428 O O . ILE A 1 178 ? -5.535 10.037 0.979 1.00 74.44 178 ILE A O 1
ATOM 1432 N N . THR A 1 179 ? -6.590 10.626 2.881 1.00 74.75 179 THR A N 1
ATOM 1433 C CA . THR A 1 179 ? -7.913 10.804 2.274 1.00 74.75 179 THR A CA 1
ATOM 1434 C C . THR A 1 179 ? -7.888 11.930 1.233 1.00 74.75 179 THR A C 1
ATOM 1436 O O . THR A 1 179 ? -8.384 11.761 0.123 1.00 74.75 179 THR A O 1
ATOM 1439 N N . GLU A 1 180 ? -7.220 13.052 1.523 1.00 69.75 180 GLU A N 1
ATOM 1440 C CA . GLU A 1 180 ? -6.969 14.118 0.543 1.00 69.75 180 GLU A CA 1
ATOM 1441 C C . GLU A 1 180 ? -6.190 13.626 -0.681 1.00 69.75 180 GLU A C 1
ATOM 1443 O O . GLU A 1 180 ? -6.473 14.041 -1.805 1.00 69.75 180 GLU A O 1
ATOM 1448 N N . GLY A 1 181 ? -5.197 12.755 -0.469 1.00 61.28 181 GLY A N 1
ATOM 1449 C CA . GLY A 1 181 ? -4.434 12.142 -1.551 1.00 61.28 181 GLY A CA 1
ATOM 1450 C C . GLY A 1 181 ? -5.330 11.317 -2.469 1.00 61.28 181 GLY A C 1
ATOM 1451 O O . GLY A 1 181 ? -5.242 11.447 -3.683 1.00 61.28 181 GLY A O 1
ATOM 1452 N N . VAL A 1 182 ? -6.245 10.531 -1.909 1.00 63.03 182 VAL A N 1
ATOM 1453 C CA . VAL A 1 182 ? -7.212 9.768 -2.708 1.00 63.03 182 VAL A CA 1
ATOM 1454 C C . VAL A 1 182 ? -8.090 10.705 -3.542 1.00 63.03 182 VAL A C 1
ATOM 1456 O O . VAL A 1 182 ? -8.171 10.522 -4.751 1.00 63.03 182 VAL A O 1
ATOM 1459 N N . TYR A 1 183 ? -8.666 11.757 -2.952 1.00 59.25 183 TYR A N 1
ATOM 1460 C CA . TYR A 1 183 ? -9.546 12.689 -3.676 1.00 59.25 183 TYR A CA 1
ATOM 1461 C C . TYR A 1 183 ? -8.866 13.464 -4.815 1.00 59.25 183 TYR A C 1
ATOM 1463 O O . TYR A 1 183 ? -9.536 13.872 -5.759 1.00 59.25 183 TYR A O 1
ATOM 1471 N N . GLN A 1 184 ? -7.558 13.716 -4.732 1.00 55.59 184 GLN A N 1
ATOM 1472 C CA . GLN A 1 184 ? -6.828 14.446 -5.776 1.00 55.59 184 GLN A CA 1
ATOM 1473 C C . GLN A 1 184 ? -6.484 13.585 -6.998 1.00 55.59 184 GLN A C 1
ATOM 1475 O O . GLN A 1 184 ? -6.187 14.143 -8.057 1.00 55.59 184 GLN A O 1
ATOM 1480 N N . TYR A 1 185 ? -6.497 12.256 -6.858 1.00 49.47 185 TYR A N 1
ATOM 1481 C CA . TYR A 1 185 ? -6.009 11.326 -7.881 1.00 49.47 185 TYR A CA 1
ATOM 1482 C C . TYR A 1 185 ? -6.983 10.171 -8.206 1.00 49.47 185 TYR A C 1
ATOM 1484 O O . TYR A 1 185 ? -6.614 9.293 -8.989 1.00 49.47 185 TYR A O 1
ATOM 1492 N N . ALA A 1 186 ? -8.196 10.177 -7.635 1.00 43.34 186 ALA A N 1
ATOM 1493 C CA . ALA A 1 186 ? -9.341 9.335 -8.009 1.00 43.34 186 ALA A CA 1
ATOM 1494 C C . ALA A 1 186 ? -10.197 10.000 -9.101 1.00 43.34 186 ALA A C 1
ATOM 1496 O O . ALA A 1 186 ? -10.687 9.261 -9.986 1.00 43.34 186 ALA A O 1
#

Secondary structure (DSSP, 8-state):
--HHHHHHHHHHHHHHHHHHHTT--HHHHHHHHHHHHHHHHT-SEE-HHHHHHHHHHHH--TT--HHHHHHHHHHH-SEEEETTEEEE-TTTTSSSTHHHHHHHHHHHHHHHHHHHHHHHHHHHHHTSPPPHHHHHHHHHHHHHHHTT-----TTHHHHHHHHHHTTTSHHHHHHHHHHHHHHHH-